Protein AF-A0A952NF66-F1 (afdb_monomer_lite)

Secondary structure (DSSP, 8-state):
-PPPPS--EEEHHHHIIIIIGGGPPPHHHHHHHHHHHHHHHTSSSPEEEEE-SSTGGGG--SPEEEE-TTS-EEEEEEE-SHHHHHHHHHHHH-S---HHHHHHHHHT--SSGGGHHHHHHHTT-S--TTTTTEEEEESS-SS-TT--GGG--HHHHHHHHHHHH-GGGEEEEE--HHHHHHHHT-HHHHHHHHHHHHHHTHHHHHHHHHHHT--GGGSPP----EEE-SS-----TT---------S-----------SS---TTS----EE--GGGEETTEEEEEEEEE-TTS-EEEEEEEEEEHHHHHHTT-EEE-SS-EEE-EEEPTTS-EEE--SSSS--EE--

Sequence (349 aa):
MKLAPTQWKGSARKLIDDILRPHFIPAANIEAWQSFLVRRLSEADPAYVVGSPTPDLRSRWGHEKIQLTRGEDAKVVFGDRADATAVTTYLLEKTSVSAENASALLLHLPHHVFDLDKFTRWAALTNNVASAGWLTAHIFTPVLAGTDWESLSRDQLRKMTIRNLHPLNLFLFPNLNKSGAVFADDPRFHALMADTYSRHYASLWGGYLELTGDSPSSLPAPDDFEIDFTASAKVPENVKIESRDLVSKIEAKEAFDLKLVTVNESQGYHSRLLDPAHVTRGYFDIKLEFKEKSGDVRTVGYYRLNLKDLYDKKFLGRDAKGLRLLIHRTDGDQFAIGPKKNGPLTPIP

Foldseek 3Di:
DAFQDLWDWDKLLCCCPVPFVVLAFPLQLLVQLVVLLVVQLPDPAHEFEFEDPDPVVVPDFDFDWAQEQVRDTHTYGYAHLQQQQLLSQLRRQDPHDDSVVSVVSVVQGHRYPVCNVVSCVVNVRPDTLVRSQKGKAFLDDLDDPPDDPNHDDSLNSQLSSLRSHRSLGITIWGNNDPLRVVLSPDLLSSLQSLVVCCVVNVVCSVVSCVSNVDDSVVGPHNDMDIDGPVPPPPPPPPPPPPPDDDWDDFDADDADDDDDDDDDPPAGFDWDADDPVQCDPQKHKDFDWDQDPVRDIDTPDIAIGRNVVCVVQVQWDQDPRHITGTWGQTPPRWIWTHDDPDDTTHTGD

Structure (mmCIF, N/CA/C/O backbone):
data_AF-A0A952NF66-F1
#
_entry.id   AF-A0A952NF66-F1
#
loop_
_atom_site.group_PDB
_atom_site.id
_atom_site.type_symbol
_atom_site.label_atom_id
_atom_site.label_alt_id
_atom_site.label_comp_id
_atom_site.label_asym_id
_atom_site.label_entity_id
_atom_site.label_seq_id
_atom_site.pdbx_PDB_ins_code
_atom_site.Cartn_x
_atom_site.Cartn_y
_atom_site.Cartn_z
_atom_site.occupancy
_atom_site.B_iso_or_equiv
_atom_site.auth_seq_id
_atom_site.auth_comp_id
_atom_site.auth_asym_id
_atom_site.auth_atom_id
_atom_site.pdbx_PDB_model_num
ATOM 1 N N . MET A 1 1 ? 15.159 -5.814 1.976 1.00 76.00 1 MET A N 1
ATOM 2 C CA . MET A 1 1 ? 14.634 -5.414 0.637 1.00 76.00 1 MET A CA 1
ATOM 3 C C . MET A 1 1 ? 15.729 -4.892 -0.311 1.00 76.00 1 MET A C 1
ATOM 5 O O . MET A 1 1 ? 16.668 -4.277 0.181 1.00 76.00 1 MET A O 1
ATOM 9 N N . LYS A 1 2 ? 15.627 -5.095 -1.642 1.00 82.25 2 LYS A N 1
ATOM 10 C CA . LYS A 1 2 ? 16.502 -4.427 -2.642 1.00 82.25 2 LYS A CA 1
ATOM 11 C C . LYS A 1 2 ? 16.029 -2.987 -2.899 1.00 82.25 2 LYS A C 1
ATOM 13 O O . LYS A 1 2 ? 14.845 -2.696 -2.742 1.00 82.25 2 LYS A O 1
ATOM 18 N N . LEU A 1 3 ? 16.946 -2.101 -3.289 1.00 80.50 3 LEU A N 1
ATOM 19 C CA . LEU A 1 3 ? 16.605 -0.728 -3.674 1.00 80.50 3 LEU A CA 1
ATOM 20 C C . LEU A 1 3 ? 15.828 -0.708 -4.993 1.00 80.50 3 LEU A C 1
ATOM 22 O O . LEU A 1 3 ? 16.135 -1.483 -5.901 1.00 80.50 3 LEU A O 1
ATOM 26 N N . ALA A 1 4 ? 14.860 0.200 -5.095 1.00 83.62 4 ALA A N 1
ATOM 27 C CA . ALA A 1 4 ? 14.174 0.477 -6.346 1.00 83.62 4 ALA A CA 1
ATOM 28 C C . ALA A 1 4 ? 15.168 0.999 -7.396 1.00 83.62 4 ALA A C 1
ATOM 30 O O . ALA A 1 4 ? 16.081 1.762 -7.054 1.00 83.62 4 ALA A O 1
ATOM 31 N N . PRO A 1 5 ? 15.004 0.627 -8.676 1.00 83.62 5 PRO A N 1
ATOM 32 C CA . PRO A 1 5 ? 15.816 1.203 -9.736 1.00 83.62 5 PRO A CA 1
ATOM 33 C C . PRO A 1 5 ? 15.567 2.709 -9.818 1.00 83.62 5 PRO A C 1
ATOM 35 O O . PRO A 1 5 ? 14.426 3.153 -9.746 1.00 83.62 5 PRO A O 1
ATOM 38 N N . THR A 1 6 ? 16.631 3.492 -10.003 1.00 78.50 6 THR A N 1
ATOM 39 C CA . THR A 1 6 ? 16.558 4.956 -10.165 1.00 78.50 6 THR A CA 1
ATOM 40 C C . THR A 1 6 ? 16.188 5.384 -11.587 1.00 78.50 6 THR A C 1
ATOM 42 O O . THR A 1 6 ? 15.881 6.550 -11.827 1.00 78.50 6 THR A O 1
ATOM 45 N N . GLN A 1 7 ? 16.240 4.447 -12.533 1.00 82.38 7 GLN A N 1
ATOM 46 C CA . GLN A 1 7 ? 15.954 4.623 -13.950 1.00 82.38 7 GLN A CA 1
ATOM 47 C C . GLN A 1 7 ? 15.420 3.307 -14.512 1.00 82.38 7 GLN A C 1
ATOM 49 O O . GLN A 1 7 ? 15.875 2.234 -14.117 1.00 82.38 7 GLN A O 1
ATOM 54 N N . TRP A 1 8 ? 14.490 3.384 -15.460 1.00 85.88 8 TRP A N 1
ATOM 55 C CA . TRP A 1 8 ? 14.038 2.215 -16.204 1.00 85.88 8 TRP A CA 1
ATOM 56 C C . TRP A 1 8 ? 13.584 2.606 -17.607 1.00 85.88 8 TRP A C 1
ATOM 58 O O . TRP A 1 8 ? 12.991 3.668 -17.799 1.00 85.88 8 TRP A O 1
ATOM 68 N N . LYS A 1 9 ? 13.885 1.740 -18.574 1.00 90.19 9 LYS A N 1
ATOM 69 C CA . LYS A 1 9 ? 13.394 1.818 -19.944 1.00 90.19 9 LYS A CA 1
ATOM 70 C C . LYS A 1 9 ? 13.138 0.411 -20.465 1.00 90.19 9 LYS A C 1
ATOM 72 O O . LYS A 1 9 ? 14.050 -0.417 -20.459 1.00 90.19 9 LYS A O 1
ATOM 77 N N . GLY A 1 10 ? 11.921 0.161 -20.916 1.00 93.44 10 GLY A N 1
ATOM 78 C CA . GLY A 1 10 ? 11.504 -1.114 -21.482 1.00 93.44 10 GLY A CA 1
ATOM 79 C C . GLY A 1 10 ? 10.038 -1.400 -21.194 1.00 93.44 10 GLY A C 1
ATOM 80 O O . GLY A 1 10 ? 9.357 -0.612 -20.530 1.00 93.44 10 GLY A O 1
ATOM 81 N N . SER A 1 11 ? 9.576 -2.562 -21.643 1.00 96.44 11 SER A N 1
ATOM 82 C CA . SER A 1 11 ? 8.173 -2.935 -21.502 1.00 96.44 11 SER A CA 1
ATOM 83 C C . SER A 1 11 ? 7.719 -3.083 -20.045 1.00 96.44 11 SER A C 1
ATOM 85 O O . SER A 1 11 ? 8.492 -3.448 -19.147 1.00 96.44 11 SER A O 1
ATOM 87 N N . ALA A 1 12 ? 6.441 -2.797 -19.810 1.00 95.44 12 ALA A N 1
ATOM 88 C CA . ALA A 1 12 ? 5.782 -2.915 -18.522 1.00 95.44 12 ALA A CA 1
ATOM 89 C C . ALA A 1 12 ? 5.839 -4.354 -17.998 1.00 95.44 12 ALA A C 1
ATOM 91 O O . ALA A 1 12 ? 6.154 -4.566 -16.827 1.00 95.44 12 ALA A O 1
ATOM 92 N N . ARG A 1 13 ? 5.628 -5.355 -18.860 1.00 96.88 13 ARG A N 1
ATOM 93 C CA . ARG A 1 13 ? 5.751 -6.770 -18.481 1.00 96.88 13 ARG A CA 1
ATOM 94 C C . ARG A 1 13 ? 7.169 -7.114 -18.034 1.00 96.88 13 ARG A C 1
ATOM 96 O O . ARG A 1 13 ? 7.334 -7.824 -17.047 1.00 96.88 13 ARG A O 1
ATOM 103 N N . LYS A 1 14 ? 8.192 -6.569 -18.695 1.00 96.94 14 LYS A N 1
ATOM 104 C CA . LYS A 1 14 ? 9.583 -6.767 -18.272 1.00 96.94 14 LYS A CA 1
ATOM 105 C C . LYS A 1 14 ? 9.870 -6.104 -16.920 1.00 96.94 14 LYS A C 1
ATOM 107 O O . LYS A 1 14 ? 10.555 -6.697 -16.093 1.00 96.94 14 LYS A O 1
ATOM 112 N N . LEU A 1 15 ? 9.310 -4.919 -16.656 1.00 95.50 15 LEU A N 1
ATOM 113 C CA . LEU A 1 15 ? 9.412 -4.271 -15.340 1.00 95.50 15 LEU A CA 1
ATOM 114 C C . LEU A 1 15 ? 8.780 -5.152 -14.255 1.00 95.50 15 LEU A C 1
ATOM 116 O O . LEU A 1 15 ? 9.380 -5.374 -13.204 1.00 95.50 15 LEU A O 1
ATOM 120 N N . ILE A 1 16 ? 7.584 -5.680 -14.515 1.00 97.12 16 ILE A N 1
ATOM 121 C CA . ILE A 1 16 ? 6.894 -6.576 -13.586 1.00 97.12 16 ILE A CA 1
ATOM 122 C C . ILE A 1 16 ? 7.748 -7.814 -13.314 1.00 97.12 16 ILE A C 1
ATOM 124 O O . ILE A 1 16 ? 7.989 -8.145 -12.156 1.00 97.12 16 ILE A O 1
ATOM 128 N N . ASP A 1 17 ? 8.233 -8.473 -14.359 1.00 96.56 17 ASP A N 1
ATOM 129 C CA . ASP A 1 17 ? 8.880 -9.777 -14.250 1.00 96.56 17 ASP A CA 1
ATOM 130 C C . ASP A 1 17 ? 10.281 -9.696 -13.634 1.00 96.56 17 ASP A C 1
ATOM 132 O O . ASP A 1 17 ? 10.606 -10.500 -12.756 1.00 96.56 17 ASP A O 1
ATOM 136 N N . ASP A 1 18 ? 11.079 -8.708 -14.040 1.00 95.19 18 ASP A N 1
ATOM 137 C CA . ASP A 1 18 ? 12.485 -8.600 -13.641 1.00 95.19 18 ASP A CA 1
ATOM 138 C C . ASP A 1 18 ? 12.665 -7.808 -12.337 1.00 95.19 18 ASP A C 1
ATOM 140 O O . ASP A 1 18 ? 13.616 -8.049 -11.588 1.00 95.19 18 ASP A O 1
ATOM 144 N N . ILE A 1 19 ? 11.773 -6.847 -12.062 1.00 94.62 19 ILE A N 1
ATOM 145 C CA . ILE A 1 19 ? 11.953 -5.865 -10.983 1.00 94.62 19 ILE A CA 1
ATOM 146 C C . ILE A 1 19 ? 10.898 -6.007 -9.888 1.00 94.62 19 ILE A C 1
ATOM 148 O O . ILE A 1 19 ? 11.267 -6.009 -8.715 1.00 94.62 19 ILE A O 1
ATOM 152 N N . LEU A 1 20 ? 9.609 -6.133 -10.223 1.00 95.69 20 LEU A N 1
ATOM 153 C CA . LEU A 1 20 ? 8.545 -6.146 -9.206 1.00 95.69 20 LEU A CA 1
ATOM 154 C C . LEU A 1 20 ? 8.309 -7.533 -8.604 1.00 95.69 20 LEU A C 1
ATOM 156 O O . LEU A 1 20 ? 8.174 -7.659 -7.389 1.00 95.69 20 LEU A O 1
ATOM 160 N N . ARG A 1 21 ? 8.295 -8.581 -9.434 1.00 96.31 21 ARG A N 1
ATOM 161 C CA . ARG A 1 21 ? 8.034 -9.970 -9.031 1.00 96.31 21 ARG A CA 1
ATOM 162 C C . ARG A 1 21 ? 8.959 -10.470 -7.914 1.00 96.31 21 ARG A C 1
ATOM 164 O O . ARG A 1 21 ? 8.460 -11.139 -7.014 1.00 96.31 21 ARG A O 1
ATOM 171 N N . PRO A 1 22 ? 10.263 -10.128 -7.871 1.00 94.69 22 PRO A N 1
ATOM 172 C CA . PRO A 1 22 ? 11.123 -10.468 -6.733 1.00 94.69 22 PRO A CA 1
ATOM 173 C C . PRO A 1 22 ? 10.679 -9.879 -5.382 1.00 94.69 22 PRO A C 1
ATOM 175 O O . PRO A 1 22 ? 11.202 -10.281 -4.343 1.00 94.69 22 PRO A O 1
ATOM 178 N N . HIS A 1 23 ? 9.760 -8.913 -5.387 1.00 94.50 23 HIS A N 1
ATOM 179 C CA . HIS A 1 23 ? 9.190 -8.266 -4.207 1.00 94.50 23 HIS A CA 1
ATOM 180 C C . HIS A 1 23 ? 7.726 -8.645 -3.965 1.00 94.50 23 HIS A C 1
ATOM 182 O O . HIS A 1 23 ? 7.035 -7.974 -3.204 1.00 94.50 23 HIS A O 1
ATOM 188 N N . PHE A 1 24 ? 7.236 -9.703 -4.607 1.00 96.62 24 PHE A N 1
ATOM 189 C CA . PHE A 1 24 ? 5.912 -10.246 -4.336 1.00 96.62 24 PHE A CA 1
ATOM 190 C C . PHE A 1 24 ? 5.866 -10.880 -2.941 1.00 96.62 24 PHE A C 1
ATOM 192 O O . PHE A 1 24 ? 6.808 -11.547 -2.507 1.00 96.62 24 PHE A O 1
ATOM 199 N N . ILE A 1 25 ? 4.772 -10.633 -2.218 1.00 96.06 25 ILE A N 1
ATOM 200 C CA . ILE A 1 25 ? 4.573 -11.150 -0.863 1.00 96.06 25 ILE A CA 1
ATOM 201 C C . ILE A 1 25 ? 4.331 -12.666 -0.944 1.00 96.06 25 ILE A C 1
ATOM 203 O O . ILE A 1 25 ? 3.509 -13.104 -1.746 1.00 96.06 25 ILE A O 1
ATOM 207 N N . PRO A 1 26 ? 4.983 -13.492 -0.105 1.00 95.44 26 PRO A N 1
ATOM 208 C CA . PRO A 1 26 ? 4.735 -14.931 -0.097 1.00 95.44 26 PRO A CA 1
ATOM 209 C C . PRO A 1 26 ? 3.248 -15.265 0.088 1.00 95.44 26 PRO A C 1
ATOM 211 O O . PRO A 1 26 ? 2.600 -14.718 0.980 1.00 95.44 26 PRO A O 1
ATOM 214 N N . ALA A 1 27 ? 2.716 -16.207 -0.700 1.00 96.12 27 ALA A N 1
ATOM 215 C CA . ALA A 1 27 ? 1.291 -16.560 -0.678 1.00 96.12 27 ALA A CA 1
ATOM 216 C C . ALA A 1 27 ? 0.778 -16.938 0.727 1.00 96.12 27 ALA A C 1
ATOM 218 O O . ALA A 1 27 ? -0.309 -16.520 1.110 1.00 96.12 27 ALA A O 1
ATOM 219 N N . ALA A 1 28 ? 1.592 -17.631 1.532 1.00 95.31 28 ALA A N 1
ATOM 220 C CA . ALA A 1 28 ? 1.253 -17.971 2.917 1.00 95.31 28 ALA A CA 1
ATOM 221 C C . ALA A 1 28 ? 1.039 -16.730 3.809 1.00 95.31 28 ALA A C 1
ATOM 223 O O . ALA A 1 28 ? 0.141 -16.713 4.649 1.00 95.31 28 ALA A O 1
ATOM 224 N N . ASN A 1 29 ? 1.823 -15.663 3.605 1.00 95.81 29 ASN A N 1
ATOM 225 C CA . ASN A 1 29 ? 1.643 -14.402 4.330 1.00 95.81 29 ASN A CA 1
ATOM 226 C C . ASN A 1 29 ? 0.366 -13.681 3.873 1.00 95.81 29 ASN A C 1
ATOM 228 O O . ASN A 1 29 ? -0.319 -13.081 4.700 1.00 95.81 29 ASN A O 1
ATOM 232 N N . ILE A 1 30 ? 0.031 -13.758 2.579 1.00 96.94 30 ILE A N 1
ATOM 233 C CA . ILE A 1 30 ? -1.220 -13.206 2.038 1.00 96.94 30 ILE A CA 1
ATOM 234 C C . ILE A 1 30 ? -2.423 -13.931 2.640 1.00 96.94 30 ILE A C 1
ATOM 236 O O . ILE A 1 30 ? -3.333 -13.279 3.139 1.00 96.94 30 ILE A O 1
ATOM 240 N N . GLU A 1 31 ? -2.416 -15.262 2.640 1.00 96.38 31 GLU A N 1
ATOM 241 C CA . GLU A 1 31 ? -3.507 -16.084 3.170 1.00 96.38 31 GLU A CA 1
ATOM 242 C C . GLU A 1 31 ? -3.729 -15.857 4.673 1.00 96.38 31 GLU A C 1
ATOM 244 O O . GLU A 1 31 ? -4.865 -15.662 5.121 1.00 96.38 31 GLU A O 1
ATOM 249 N N . ALA A 1 32 ? -2.643 -15.809 5.452 1.00 95.56 32 ALA A N 1
ATOM 250 C CA . ALA A 1 32 ? -2.704 -15.515 6.880 1.00 95.56 32 ALA A CA 1
ATOM 251 C C . ALA A 1 32 ? -3.271 -14.109 7.146 1.00 95.56 32 ALA A C 1
ATOM 253 O O . ALA A 1 32 ? -4.145 -13.942 8.001 1.00 95.56 32 ALA A O 1
ATOM 254 N N . TRP A 1 33 ? -2.824 -13.105 6.383 1.00 96.19 33 TRP A N 1
ATOM 255 C CA . TRP A 1 33 ? -3.329 -11.738 6.494 1.00 96.19 33 TRP A CA 1
ATOM 256 C C . TRP A 1 33 ? -4.799 -11.624 6.081 1.00 96.19 33 TRP A C 1
ATOM 258 O O . TRP A 1 33 ? -5.581 -11.001 6.796 1.00 96.19 33 TRP A O 1
ATOM 268 N N . GLN A 1 34 ? -5.197 -12.264 4.977 1.00 96.38 34 GLN A N 1
ATOM 269 C CA . GLN A 1 34 ? -6.582 -12.312 4.503 1.00 96.38 34 GLN A CA 1
ATOM 270 C C . GLN A 1 34 ? -7.502 -12.901 5.573 1.00 96.38 34 GLN A C 1
ATOM 272 O O . GLN A 1 34 ? -8.510 -12.291 5.929 1.00 96.38 34 GLN A O 1
ATOM 277 N N . SER A 1 35 ? -7.133 -14.057 6.129 1.00 95.56 35 SER A N 1
ATOM 278 C CA . SER A 1 35 ? -7.910 -14.746 7.166 1.00 95.56 35 SER A CA 1
ATOM 279 C C . SER A 1 35 ? -8.096 -13.871 8.406 1.00 95.56 35 SER A C 1
ATOM 281 O O . SER A 1 35 ? -9.199 -13.759 8.948 1.00 95.56 35 SER A O 1
ATOM 283 N N . PHE A 1 36 ? -7.025 -13.202 8.832 1.00 95.69 36 PHE A N 1
ATOM 284 C CA . PHE A 1 36 ? -7.071 -12.265 9.944 1.00 95.69 36 PHE A CA 1
ATOM 285 C C . PHE A 1 36 ? -7.954 -11.044 9.640 1.00 95.69 36 PHE A C 1
ATOM 287 O O . PHE A 1 36 ? -8.800 -10.694 10.464 1.00 95.69 36 PHE A O 1
ATOM 294 N N . LEU A 1 37 ? -7.814 -10.427 8.463 1.00 95.25 37 LEU A N 1
ATOM 295 C CA . LEU A 1 37 ? -8.571 -9.233 8.087 1.00 95.25 37 LEU A CA 1
ATOM 296 C C . LEU A 1 37 ? -10.075 -9.527 7.991 1.00 95.25 37 LEU A C 1
ATOM 298 O O . LEU A 1 37 ? -10.887 -8.776 8.530 1.00 95.25 37 LEU A O 1
ATOM 302 N N . VAL A 1 38 ? -10.450 -10.656 7.380 1.00 95.38 38 VAL A N 1
ATOM 303 C CA . VAL A 1 38 ? -11.847 -11.111 7.290 1.00 95.38 38 VAL A CA 1
ATOM 304 C C . VAL A 1 38 ? -12.438 -11.348 8.677 1.00 95.38 38 VAL A C 1
ATOM 306 O O . VAL A 1 38 ? -13.541 -10.876 8.966 1.00 95.38 38 VAL A O 1
ATOM 309 N N . ARG A 1 39 ? -11.699 -12.026 9.566 1.00 95.12 39 ARG A N 1
ATOM 310 C CA . ARG A 1 39 ? -12.128 -12.241 10.953 1.00 95.12 39 ARG A CA 1
ATOM 311 C C . ARG A 1 39 ? -12.327 -10.913 11.681 1.00 95.12 39 ARG A C 1
ATOM 313 O O . ARG A 1 39 ? -13.381 -10.712 12.277 1.00 95.12 39 ARG A O 1
ATOM 320 N N . ARG A 1 40 ? -11.354 -10.001 11.595 1.00 93.38 40 ARG A N 1
ATOM 321 C CA . ARG A 1 40 ? -11.378 -8.700 12.280 1.00 93.38 40 ARG A CA 1
ATOM 322 C C . ARG A 1 40 ? -12.563 -7.836 11.854 1.00 93.38 40 ARG A C 1
ATOM 324 O O . ARG A 1 40 ? -13.151 -7.165 12.699 1.00 93.38 40 ARG A O 1
ATOM 331 N N . LEU A 1 41 ? -12.901 -7.856 10.564 1.00 93.88 41 LEU A N 1
ATOM 332 C CA . LEU A 1 41 ? -14.024 -7.108 9.986 1.00 93.88 41 LEU A CA 1
ATOM 333 C C . LEU A 1 41 ? -15.392 -7.756 10.254 1.00 93.88 41 LEU A C 1
ATOM 335 O O . LEU A 1 41 ? -16.415 -7.124 10.004 1.00 93.88 41 LEU A O 1
ATOM 339 N N . SER A 1 42 ? -15.417 -8.990 10.764 1.00 92.31 42 SER A N 1
ATOM 340 C CA . SER A 1 42 ? -16.643 -9.710 11.141 1.00 92.31 42 SER A CA 1
ATOM 341 C C . SER A 1 42 ? -16.988 -9.578 12.632 1.00 92.31 42 SER A C 1
ATOM 343 O O . SER A 1 42 ? -17.975 -10.148 13.090 1.00 92.31 42 SER A O 1
ATOM 345 N N . GLU A 1 43 ? -16.174 -8.859 13.409 1.00 91.25 43 GLU A N 1
ATOM 346 C CA . GLU A 1 43 ? -16.445 -8.579 14.822 1.00 91.25 43 GLU A CA 1
ATOM 347 C C . GLU A 1 43 ? -17.647 -7.632 14.999 1.00 91.25 43 GLU A C 1
ATOM 349 O O . GLU A 1 43 ? -18.090 -6.981 14.057 1.00 91.25 43 GLU A O 1
ATOM 354 N N . ALA A 1 44 ? -18.182 -7.537 16.222 1.00 87.81 44 ALA A N 1
ATOM 355 C CA . ALA A 1 44 ? -19.372 -6.728 16.508 1.00 87.81 44 ALA A CA 1
ATOM 356 C C . ALA A 1 44 ? -19.167 -5.217 16.252 1.00 87.81 44 ALA A C 1
ATOM 358 O O . ALA A 1 44 ? -20.086 -4.536 15.788 1.00 87.81 44 ALA A O 1
ATOM 359 N N . ASP A 1 45 ? -17.960 -4.713 16.532 1.00 86.06 45 ASP A N 1
ATOM 360 C CA . ASP A 1 45 ? -17.569 -3.301 16.401 1.00 86.06 45 ASP A CA 1
ATOM 361 C C . ASP A 1 45 ? -16.184 -3.176 15.728 1.00 86.06 45 ASP A C 1
ATOM 363 O O . ASP A 1 45 ? -15.169 -2.935 16.397 1.00 86.06 45 ASP A O 1
ATOM 367 N N . PRO A 1 46 ? -16.095 -3.426 14.408 1.00 90.25 46 PRO A N 1
ATOM 368 C CA . PRO A 1 46 ? -14.835 -3.369 13.688 1.00 90.25 46 PRO A CA 1
ATOM 369 C C . PRO A 1 46 ? -14.408 -1.918 13.442 1.00 90.25 46 PRO A C 1
ATOM 371 O O . PRO A 1 46 ? -15.231 -1.036 13.197 1.00 90.25 46 PRO A O 1
ATOM 374 N N . ALA A 1 47 ? -13.096 -1.681 13.464 1.00 88.00 47 ALA A N 1
ATOM 375 C CA . ALA A 1 47 ? -12.521 -0.437 12.964 1.00 88.00 47 ALA A CA 1
ATOM 376 C C . ALA A 1 47 ? -12.209 -0.589 11.469 1.00 88.00 47 ALA A C 1
ATOM 378 O O . ALA A 1 47 ? -11.468 -1.494 11.081 1.00 88.00 47 ALA A O 1
ATOM 379 N N . TYR A 1 48 ? -12.759 0.298 10.645 1.00 90.19 48 TYR A N 1
ATOM 380 C CA . TYR A 1 48 ? -12.530 0.315 9.203 1.00 90.19 48 TYR A CA 1
ATOM 381 C C . TYR A 1 48 ? -11.398 1.281 8.870 1.00 90.19 48 TYR A C 1
ATOM 383 O O . TYR A 1 48 ? -11.481 2.460 9.193 1.00 90.19 48 TYR A O 1
ATOM 391 N N . VAL A 1 49 ? -10.346 0.796 8.214 1.00 89.00 49 VAL A N 1
ATOM 392 C CA . VAL A 1 49 ? -9.233 1.631 7.741 1.00 89.00 49 VAL A CA 1
ATOM 393 C C . VAL A 1 49 ? -9.446 1.907 6.261 1.00 89.00 49 VAL A C 1
ATOM 395 O O . VAL A 1 49 ? -9.425 0.975 5.461 1.00 89.00 49 VAL A O 1
ATOM 398 N N . VAL A 1 50 ? -9.697 3.153 5.884 1.00 85.94 50 VAL A N 1
ATOM 399 C CA . VAL A 1 50 ? -10.062 3.529 4.512 1.00 85.94 50 VAL A CA 1
ATOM 400 C C . VAL A 1 50 ? -9.118 4.599 3.974 1.00 85.94 50 VAL A C 1
ATOM 402 O O . VAL A 1 50 ? -8.660 5.469 4.714 1.00 85.94 50 VAL A O 1
ATOM 405 N N . GLY A 1 51 ? -8.840 4.550 2.670 1.00 78.06 51 GLY A N 1
ATOM 406 C CA . GLY A 1 51 ? -8.061 5.592 2.008 1.00 78.06 51 GLY A CA 1
ATOM 407 C C . GLY A 1 51 ? -8.826 6.919 1.997 1.00 78.06 51 GLY A C 1
ATOM 408 O O . GLY A 1 51 ? -10.028 6.947 1.725 1.00 78.06 51 GLY A O 1
ATOM 409 N N . SER A 1 52 ? -8.141 8.021 2.292 1.00 69.75 52 SER A N 1
ATOM 410 C CA . SER A 1 52 ? -8.751 9.350 2.345 1.00 69.75 52 SER A CA 1
ATOM 411 C C . SER A 1 52 ? -9.034 9.912 0.938 1.00 69.75 52 SER A C 1
ATOM 413 O O . SER A 1 52 ? -8.116 9.971 0.111 1.00 69.75 52 SER A O 1
ATOM 415 N N . PRO A 1 53 ? -10.272 10.368 0.651 1.00 53.84 53 PRO A N 1
ATOM 416 C CA . PRO A 1 53 ? -10.643 10.933 -0.647 1.00 53.84 53 PRO A CA 1
ATOM 417 C C . PRO A 1 53 ? -10.130 12.360 -0.889 1.00 53.84 53 PRO A C 1
ATOM 419 O O . PRO A 1 53 ? -10.034 12.768 -2.047 1.00 53.84 53 PRO A O 1
ATOM 422 N N . THR A 1 54 ? -9.793 13.136 0.151 1.00 50.62 54 THR A N 1
ATOM 423 C CA . THR A 1 54 ? -9.473 14.571 0.009 1.00 50.62 54 THR A CA 1
ATOM 424 C C . THR A 1 54 ? -8.260 15.029 0.830 1.00 50.62 54 THR A C 1
ATOM 426 O O . THR A 1 54 ? -7.992 14.502 1.911 1.00 50.62 54 THR A O 1
ATOM 429 N N . PRO A 1 55 ? -7.504 16.041 0.345 1.00 47.09 55 PRO A N 1
ATOM 430 C CA . PRO A 1 55 ? -6.388 16.643 1.076 1.00 47.09 55 PRO A CA 1
ATOM 431 C C . PRO A 1 55 ? -6.744 17.212 2.453 1.00 47.09 55 PRO A C 1
ATOM 433 O O . PRO A 1 55 ? -5.914 17.146 3.354 1.00 47.09 55 PRO A O 1
ATOM 436 N N . ASP A 1 56 ? -7.963 17.719 2.636 1.00 46.28 56 ASP A N 1
ATOM 437 C CA . ASP A 1 56 ? -8.342 18.451 3.852 1.00 46.28 56 ASP A CA 1
ATOM 438 C C . ASP A 1 56 ? -8.575 17.533 5.062 1.00 46.28 56 ASP A C 1
ATOM 440 O O . ASP A 1 56 ? -8.255 17.902 6.195 1.00 46.28 56 ASP A O 1
ATOM 444 N N . LEU A 1 57 ? -9.010 16.290 4.825 1.00 47.97 57 LEU A N 1
ATOM 445 C CA . LEU A 1 57 ? -9.099 15.251 5.858 1.00 47.97 57 LEU A CA 1
ATOM 446 C C . LEU A 1 57 ? -7.718 14.709 6.270 1.00 47.97 57 LEU A C 1
ATOM 448 O O . LEU A 1 57 ? -7.597 14.108 7.331 1.00 47.97 57 LEU A O 1
ATOM 452 N N . ARG A 1 58 ? -6.643 14.981 5.505 1.00 51.88 58 ARG A N 1
ATOM 453 C CA . ARG A 1 58 ? -5.262 14.591 5.879 1.00 51.88 58 ARG A CA 1
ATOM 454 C C . ARG A 1 58 ? -4.761 15.315 7.136 1.00 51.88 58 ARG A C 1
ATOM 456 O O . ARG A 1 58 ? -3.764 14.902 7.723 1.00 51.88 58 ARG A O 1
ATOM 463 N N . SER A 1 59 ? -5.425 16.406 7.528 1.00 41.06 59 SER A N 1
ATOM 464 C CA . SER A 1 59 ? -5.039 17.262 8.658 1.00 41.06 59 SER A CA 1
ATOM 465 C C . SER A 1 59 ? -5.654 16.856 10.003 1.00 41.06 59 SER A C 1
ATOM 467 O O . SER A 1 59 ? -5.188 17.322 11.042 1.00 41.06 59 SER A O 1
ATOM 469 N N . ARG A 1 60 ? -6.662 15.972 10.015 1.00 48.44 60 ARG A N 1
ATOM 470 C CA . ARG A 1 60 ? -7.383 15.558 11.228 1.00 48.44 60 ARG A CA 1
ATOM 471 C C . ARG A 1 60 ? -7.129 14.080 11.491 1.00 48.44 60 ARG A C 1
ATOM 473 O O . ARG A 1 60 ? -7.651 13.221 10.797 1.00 48.44 60 ARG A O 1
ATOM 480 N N . TRP A 1 61 ? -6.263 13.779 12.450 1.00 45.62 61 TRP A N 1
ATOM 481 C CA . TRP A 1 61 ? -5.872 12.403 12.739 1.00 45.62 61 TRP A CA 1
ATOM 482 C C . TRP A 1 61 ? -6.577 11.876 13.985 1.00 45.62 61 TRP A C 1
ATOM 484 O O . TRP A 1 61 ? -6.468 12.466 15.060 1.00 45.62 61 TRP A O 1
ATOM 494 N N . GLY A 1 62 ? -7.247 10.733 13.835 1.00 53.47 62 GLY A N 1
ATOM 495 C CA . GLY A 1 62 ? -7.894 9.968 14.899 1.00 53.47 62 GLY A CA 1
ATOM 496 C C . GLY A 1 62 ? -8.949 9.007 14.344 1.00 53.47 62 GLY A C 1
ATOM 497 O O . GLY A 1 62 ? -9.350 9.120 13.189 1.00 53.47 62 GLY A O 1
ATOM 498 N N . HIS A 1 63 ? -9.396 8.052 15.165 1.00 58.94 63 HIS A N 1
ATOM 499 C CA . HIS A 1 63 ? -10.631 7.317 14.886 1.00 58.94 63 HIS A CA 1
ATOM 500 C C . HIS A 1 63 ? -11.801 8.306 14.886 1.00 58.94 63 HIS A C 1
ATOM 502 O O . HIS A 1 63 ? -12.066 8.929 15.915 1.00 58.94 63 HIS A O 1
ATOM 508 N N . GLU A 1 64 ? -12.527 8.407 13.778 1.00 68.19 64 GLU A N 1
ATOM 509 C CA . GLU A 1 64 ? -13.787 9.141 13.724 1.00 68.19 64 GLU A CA 1
ATOM 510 C C . GLU A 1 64 ? -14.949 8.148 13.814 1.00 68.19 64 GLU A C 1
ATOM 512 O O . GLU A 1 64 ? -14.926 7.065 13.221 1.00 68.19 64 GLU A O 1
ATOM 517 N N . LYS A 1 65 ? -15.962 8.494 14.612 1.00 63.62 65 LYS A N 1
ATOM 518 C CA . LYS A 1 65 ? -17.248 7.805 14.556 1.00 63.62 65 LYS A CA 1
ATOM 519 C C . LYS A 1 65 ? -18.083 8.480 13.488 1.00 63.62 65 LYS A C 1
ATOM 521 O O . LYS A 1 65 ? -18.338 9.676 13.598 1.00 63.62 65 LYS A O 1
ATOM 526 N N . ILE A 1 66 ? -18.510 7.710 12.500 1.00 68.81 66 ILE A N 1
ATOM 527 C CA . ILE A 1 66 ? -19.409 8.193 11.456 1.00 68.81 66 ILE A CA 1
ATOM 528 C C . ILE A 1 66 ? -20.757 7.496 11.602 1.00 68.81 66 ILE A C 1
ATOM 530 O O . ILE A 1 66 ? -20.813 6.303 11.921 1.00 68.81 66 ILE A O 1
ATOM 534 N N . GLN A 1 67 ? -21.834 8.242 11.377 1.00 67.81 67 GLN A N 1
ATOM 535 C CA . GLN A 1 67 ? -23.172 7.676 11.284 1.00 67.81 67 GLN A CA 1
ATOM 536 C C . GLN A 1 67 ? -23.311 6.994 9.920 1.00 67.81 67 GLN A C 1
ATOM 538 O O . GLN A 1 67 ? -22.860 7.537 8.922 1.00 67.81 67 GLN A O 1
ATOM 543 N N . LEU A 1 68 ? -23.896 5.799 9.872 1.00 73.62 68 LEU A N 1
ATOM 544 C CA . LEU A 1 68 ? -24.141 5.058 8.630 1.00 73.62 68 LEU A CA 1
ATOM 545 C C . LEU A 1 68 ? -25.564 5.294 8.104 1.00 73.62 68 LEU A C 1
ATOM 547 O O . LEU A 1 68 ? -26.457 5.696 8.855 1.00 73.62 68 LEU A O 1
ATOM 551 N N . THR A 1 69 ? -25.840 4.864 6.862 1.00 62.94 69 THR A N 1
ATOM 552 C CA . THR A 1 69 ? -27.162 4.924 6.182 1.00 62.94 69 THR A CA 1
ATOM 553 C C . THR A 1 69 ? -28.315 4.206 6.912 1.00 62.94 69 THR A C 1
ATOM 555 O O . THR A 1 69 ? -29.438 4.164 6.415 1.00 62.94 69 THR A O 1
ATOM 558 N N . ARG A 1 70 ? -28.061 3.598 8.076 1.00 63.81 70 ARG A N 1
ATOM 559 C CA . ARG A 1 70 ? -29.043 2.882 8.907 1.00 63.81 70 ARG A CA 1
ATOM 560 C C . ARG A 1 70 ? -29.069 3.340 10.370 1.00 63.81 70 ARG A C 1
ATOM 562 O O . ARG A 1 70 ? -29.647 2.651 11.200 1.00 63.81 70 ARG A O 1
ATOM 569 N N . GLY A 1 71 ? -28.457 4.483 10.690 1.00 65.56 71 GLY A N 1
ATOM 570 C CA . GLY A 1 71 ? -28.471 5.042 12.048 1.00 65.56 71 GLY A CA 1
ATOM 571 C C . GLY A 1 71 ? -27.601 4.290 13.060 1.00 65.56 71 GLY A C 1
ATOM 572 O O . GLY A 1 71 ? -27.793 4.447 14.260 1.00 65.56 71 GLY A O 1
ATOM 573 N N . GLU A 1 72 ? -26.658 3.477 12.585 1.00 76.38 72 GLU A N 1
ATOM 574 C CA . GLU A 1 72 ? -25.616 2.861 13.409 1.00 76.38 72 GLU A CA 1
ATOM 575 C C . GLU A 1 72 ? -24.317 3.662 13.298 1.00 76.38 72 GLU A C 1
ATOM 577 O O . GLU A 1 72 ? -24.008 4.170 12.220 1.00 76.38 72 GLU A O 1
ATOM 582 N N . ASP A 1 73 ? -23.534 3.711 14.376 1.00 80.50 73 ASP A N 1
ATOM 583 C CA . ASP A 1 73 ? -22.183 4.274 14.353 1.00 80.50 73 ASP A CA 1
ATOM 584 C C . ASP A 1 73 ? -21.167 3.230 13.867 1.00 80.50 73 ASP A C 1
ATOM 586 O O . ASP A 1 73 ? -21.210 2.067 14.279 1.00 80.50 73 ASP A O 1
ATOM 590 N N . ALA A 1 74 ? -20.191 3.660 13.066 1.00 83.31 74 ALA A N 1
ATOM 591 C CA . ALA A 1 74 ? -18.987 2.888 12.764 1.00 83.31 74 ALA A CA 1
ATOM 592 C C . ALA A 1 74 ? -17.722 3.657 13.134 1.00 83.31 74 ALA A C 1
ATOM 594 O O . ALA A 1 74 ? -17.643 4.873 12.960 1.00 83.31 74 ALA A O 1
ATOM 595 N N . LYS A 1 75 ? -16.701 2.929 13.592 1.00 86.75 75 LYS A N 1
ATOM 596 C CA . LYS A 1 75 ? -15.352 3.470 13.778 1.00 86.75 75 LYS A CA 1
ATOM 597 C C . LYS A 1 75 ? -14.608 3.426 12.452 1.00 86.75 75 LYS A C 1
ATOM 599 O O . LYS A 1 75 ? -14.320 2.341 11.946 1.00 86.75 75 LYS A O 1
ATOM 604 N N . VAL A 1 76 ? -14.259 4.589 11.922 1.00 84.56 76 VAL A N 1
ATOM 605 C CA . VAL A 1 76 ? -13.515 4.718 10.669 1.00 84.56 76 VAL A CA 1
ATOM 606 C C . VAL A 1 76 ? -12.207 5.448 10.925 1.00 84.56 76 VAL A C 1
ATOM 608 O O . VAL A 1 76 ? -12.131 6.383 11.721 1.00 84.56 76 VAL A O 1
ATOM 611 N N . VAL A 1 77 ? -11.151 4.974 10.278 1.00 83.00 77 VAL A N 1
ATOM 612 C CA . VAL A 1 77 ? -9.833 5.589 10.288 1.00 83.00 77 VAL A CA 1
ATOM 613 C C . VAL A 1 77 ? -9.456 5.927 8.864 1.00 83.00 77 VAL A C 1
ATOM 615 O O . VAL A 1 77 ? -9.341 5.038 8.019 1.00 83.00 77 VAL A O 1
ATOM 618 N N . PHE A 1 78 ? -9.262 7.214 8.610 1.00 80.44 78 PHE A N 1
ATOM 619 C CA . PHE A 1 78 ? -8.843 7.708 7.310 1.00 80.44 78 PHE A CA 1
ATOM 620 C C . PHE A 1 78 ? -7.318 7.743 7.242 1.00 80.44 78 PHE A C 1
ATOM 622 O O . PHE A 1 78 ? -6.669 8.400 8.055 1.00 80.44 78 PHE A O 1
ATOM 629 N N . GLY A 1 79 ? -6.759 7.015 6.279 1.00 75.31 79 GLY A N 1
ATOM 630 C CA . GLY A 1 79 ? -5.325 6.961 6.011 1.00 75.31 79 GLY A CA 1
ATOM 631 C C . GLY A 1 79 ? -4.948 7.572 4.663 1.00 75.31 79 GLY A C 1
ATOM 632 O O . GLY A 1 79 ? -5.786 7.709 3.770 1.00 75.31 79 GLY A O 1
ATOM 633 N N . ASP A 1 80 ? -3.678 7.942 4.492 1.00 76.50 80 ASP A N 1
ATOM 634 C CA . ASP A 1 80 ? -3.084 8.084 3.156 1.00 76.50 80 ASP A CA 1
ATOM 635 C C . ASP A 1 80 ? -2.585 6.716 2.639 1.00 76.50 80 ASP A C 1
ATOM 637 O O . ASP A 1 80 ? -3.213 5.705 2.909 1.00 76.50 80 ASP A O 1
ATOM 641 N N . ARG A 1 81 ? -1.495 6.645 1.860 1.00 81.75 81 ARG A N 1
ATOM 642 C CA . ARG A 1 81 ? -0.916 5.360 1.412 1.00 81.75 81 ARG A CA 1
ATOM 643 C C . ARG A 1 81 ? -0.004 4.701 2.467 1.00 81.75 81 ARG A C 1
ATOM 645 O O . ARG A 1 81 ? 0.636 3.686 2.173 1.00 81.75 81 ARG A O 1
ATOM 652 N N . ALA A 1 82 ? 0.162 5.293 3.648 1.00 82.56 82 ALA A N 1
ATOM 653 C CA . ALA A 1 82 ? 1.112 4.846 4.663 1.00 82.56 82 ALA A CA 1
ATOM 654 C C . ALA A 1 82 ? 0.721 3.531 5.328 1.00 82.56 82 ALA A C 1
ATOM 656 O O . ALA A 1 82 ? 1.592 2.716 5.610 1.00 82.56 82 ALA A O 1
ATOM 657 N N . ASP A 1 83 ? -0.562 3.282 5.514 1.00 89.38 83 ASP A N 1
ATOM 658 C CA . ASP A 1 83 ? -1.085 2.029 6.038 1.00 89.38 83 ASP A CA 1
ATOM 659 C C . ASP A 1 83 ? -0.825 0.868 5.067 1.00 89.38 83 ASP A C 1
ATOM 661 O O . ASP A 1 83 ? -0.226 -0.135 5.456 1.00 89.38 83 ASP A O 1
ATOM 665 N N . ALA A 1 84 ? -1.133 1.039 3.779 1.00 92.00 84 ALA A N 1
ATOM 666 C CA . ALA A 1 84 ? -0.797 0.092 2.719 1.00 92.00 84 ALA A CA 1
ATOM 667 C C . ALA A 1 84 ? 0.721 -0.157 2.645 1.00 92.00 84 ALA A C 1
ATOM 669 O O . ALA A 1 84 ? 1.188 -1.290 2.496 1.00 92.00 84 ALA A O 1
ATOM 670 N N . THR A 1 85 ? 1.512 0.904 2.812 1.00 90.44 85 THR A N 1
ATOM 671 C CA . THR A 1 85 ? 2.981 0.859 2.843 1.00 90.44 85 THR A CA 1
ATOM 672 C C . THR A 1 85 ? 3.506 0.107 4.068 1.00 90.44 85 THR A C 1
ATOM 674 O O . THR A 1 85 ? 4.448 -0.680 3.951 1.00 90.44 85 THR A O 1
ATOM 677 N N . ALA A 1 86 ? 2.891 0.295 5.234 1.00 90.44 86 ALA A N 1
ATOM 678 C CA . ALA A 1 86 ? 3.235 -0.393 6.470 1.00 90.44 86 ALA A CA 1
ATOM 679 C C . ALA A 1 86 ? 2.896 -1.883 6.405 1.00 90.44 86 ALA A C 1
ATOM 681 O O . ALA A 1 86 ? 3.758 -2.706 6.715 1.00 90.44 86 ALA A O 1
ATOM 682 N N . VAL A 1 87 ? 1.695 -2.234 5.928 1.00 93.31 87 VAL A N 1
ATOM 683 C CA . VAL A 1 87 ? 1.289 -3.629 5.697 1.00 93.31 87 VAL A CA 1
ATOM 684 C C . VAL A 1 87 ? 2.251 -4.304 4.725 1.00 93.31 87 VAL A C 1
ATOM 686 O O . VAL A 1 87 ? 2.798 -5.360 5.036 1.00 93.31 87 VAL A O 1
ATOM 689 N N . THR A 1 88 ? 2.537 -3.669 3.587 1.00 94.06 88 THR A N 1
ATOM 690 C CA . THR A 1 88 ? 3.461 -4.223 2.586 1.00 94.06 88 THR A CA 1
ATOM 691 C C . THR A 1 88 ? 4.863 -4.415 3.161 1.00 94.06 88 THR A C 1
ATOM 693 O O . THR A 1 88 ? 5.457 -5.479 2.996 1.00 94.06 88 THR A O 1
ATOM 696 N N . THR A 1 89 ? 5.384 -3.427 3.898 1.00 91.00 89 THR A N 1
ATOM 697 C CA . THR A 1 89 ? 6.696 -3.539 4.558 1.00 91.00 89 THR A CA 1
ATOM 698 C C . THR A 1 89 ? 6.716 -4.705 5.544 1.00 91.00 89 THR A C 1
ATOM 700 O O . THR A 1 89 ? 7.633 -5.524 5.518 1.00 91.00 89 THR A O 1
ATOM 703 N N . TYR A 1 90 ? 5.699 -4.802 6.401 1.00 91.44 90 TYR A N 1
ATOM 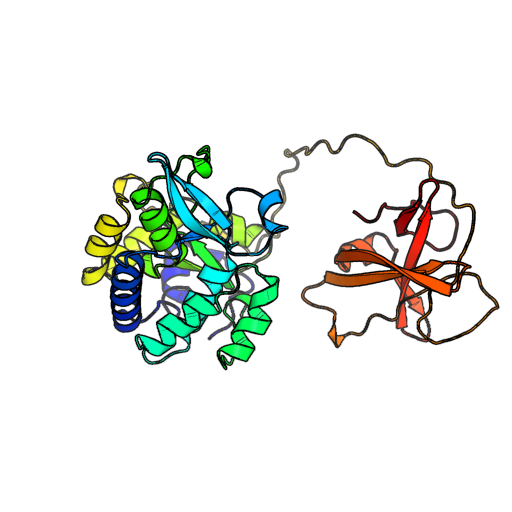704 C CA . TYR A 1 90 ? 5.607 -5.844 7.414 1.00 91.44 90 TYR A CA 1
ATOM 705 C C . TYR A 1 90 ? 5.566 -7.244 6.786 1.00 91.44 90 TYR A C 1
ATOM 707 O O . TYR A 1 90 ? 6.329 -8.121 7.188 1.00 91.44 90 TYR A O 1
ATOM 715 N N . LEU A 1 91 ? 4.724 -7.450 5.770 1.00 93.12 91 LEU A N 1
ATOM 716 C CA . LEU A 1 91 ? 4.534 -8.759 5.139 1.00 93.12 91 LEU A CA 1
ATOM 717 C C . LEU A 1 91 ? 5.726 -9.217 4.288 1.00 93.12 91 LEU A C 1
ATOM 719 O O . LEU A 1 91 ? 5.872 -10.420 4.067 1.00 93.12 91 LEU A O 1
ATOM 723 N N . LEU A 1 92 ? 6.566 -8.287 3.823 1.00 90.50 92 LEU A N 1
ATOM 724 C CA . LEU A 1 92 ? 7.798 -8.598 3.091 1.00 90.50 92 LEU A CA 1
ATOM 725 C C . LEU A 1 92 ? 8.983 -8.916 4.008 1.00 90.50 92 LEU A C 1
ATOM 727 O O . LEU A 1 92 ? 9.850 -9.697 3.629 1.00 90.50 92 LEU A O 1
ATOM 731 N N . GLU A 1 93 ? 9.041 -8.314 5.195 1.00 85.12 93 GLU A N 1
ATOM 732 C CA . GLU A 1 93 ? 10.160 -8.490 6.131 1.00 85.12 93 GLU A CA 1
ATOM 733 C C . GLU A 1 93 ? 9.915 -9.622 7.149 1.00 85.12 93 GLU A C 1
ATOM 735 O O . GLU A 1 93 ? 10.858 -10.111 7.773 1.00 85.12 93 GLU A O 1
ATOM 740 N N . LYS A 1 94 ? 8.665 -10.065 7.341 1.00 79.31 94 LYS A N 1
ATOM 741 C CA . LYS A 1 94 ? 8.328 -11.151 8.274 1.00 79.31 94 LYS A CA 1
ATOM 742 C C . LYS A 1 94 ? 8.253 -12.509 7.581 1.00 79.31 94 LYS A C 1
ATOM 744 O O . LYS A 1 94 ? 7.649 -12.673 6.526 1.00 79.31 94 LYS A O 1
ATOM 749 N N . THR A 1 95 ? 8.808 -13.515 8.251 1.00 77.69 95 THR A N 1
ATOM 750 C CA . THR A 1 95 ? 8.770 -14.920 7.818 1.00 77.69 95 THR A CA 1
ATOM 751 C C . THR A 1 95 ? 7.406 -15.578 8.022 1.00 77.69 95 THR A C 1
ATOM 753 O O . THR A 1 95 ? 7.106 -16.558 7.351 1.00 77.69 95 THR A O 1
ATOM 756 N N . SER A 1 96 ? 6.591 -15.065 8.947 1.00 82.25 96 SER A N 1
ATOM 757 C CA . SER A 1 96 ? 5.223 -15.528 9.190 1.00 82.25 96 SER A CA 1
ATOM 758 C C . SER A 1 96 ? 4.375 -14.432 9.837 1.00 82.25 96 SER A C 1
ATOM 760 O O . SER A 1 96 ? 4.895 -13.538 10.512 1.00 82.25 96 SER A O 1
ATOM 762 N N . VAL A 1 97 ? 3.061 -14.520 9.635 1.00 86.94 97 VAL A N 1
ATOM 763 C CA . VAL A 1 97 ? 2.062 -13.601 10.188 1.00 86.94 97 VAL A CA 1
ATOM 764 C C . VAL A 1 97 ? 1.228 -14.361 11.216 1.00 86.94 97 VAL A C 1
ATOM 766 O O . VAL A 1 97 ? 0.500 -15.282 10.855 1.00 86.94 97 VAL A O 1
ATOM 769 N N . SER A 1 98 ? 1.327 -13.990 12.495 1.00 85.81 98 SER A N 1
ATOM 770 C CA . SER A 1 98 ? 0.436 -14.506 13.545 1.00 85.81 98 SER A CA 1
ATOM 771 C C . SER A 1 98 ? -0.724 -13.540 13.784 1.00 85.81 98 SER A C 1
ATOM 773 O O . SER A 1 98 ? -0.624 -12.352 13.462 1.00 85.81 98 SER A O 1
ATOM 775 N N . ALA A 1 99 ? -1.815 -14.023 14.379 1.00 84.44 99 ALA A N 1
ATOM 776 C CA . ALA A 1 99 ? -2.962 -13.178 14.707 1.00 84.44 99 ALA A CA 1
ATOM 777 C C . ALA A 1 99 ? -2.591 -12.062 15.699 1.00 84.44 99 ALA A C 1
ATOM 779 O O . ALA A 1 99 ? -3.071 -10.936 15.564 1.00 84.44 99 ALA A O 1
ATOM 780 N N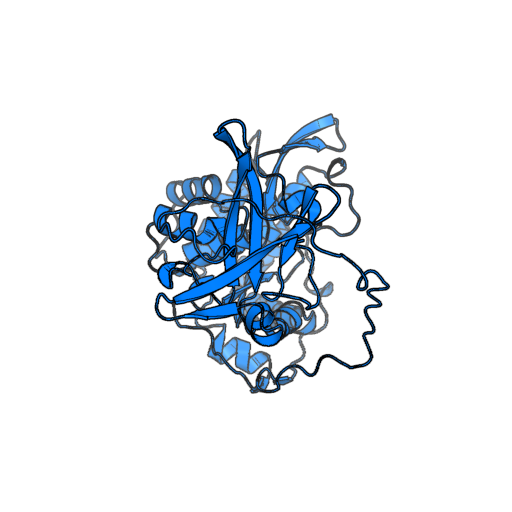 . GLU A 1 100 ? -1.709 -12.342 16.661 1.00 84.94 100 GLU A N 1
ATOM 781 C CA . GLU A 1 100 ? -1.225 -11.366 17.643 1.00 84.94 100 GLU A CA 1
ATOM 782 C C . GLU A 1 100 ? -0.435 -10.252 16.960 1.00 84.94 100 GLU A C 1
ATOM 784 O O . GLU A 1 100 ? -0.712 -9.072 17.175 1.00 84.94 100 GLU A O 1
ATOM 789 N N . ASN A 1 101 ? 0.510 -10.611 16.087 1.00 84.06 101 ASN A N 1
ATOM 790 C CA . ASN A 1 101 ? 1.314 -9.612 15.397 1.00 84.06 101 ASN A CA 1
ATOM 791 C C . ASN A 1 101 ? 0.488 -8.812 14.384 1.00 84.06 101 ASN A C 1
ATOM 793 O O . ASN A 1 101 ? 0.710 -7.614 14.232 1.00 84.06 101 ASN A O 1
ATOM 797 N N . ALA A 1 102 ? -0.466 -9.452 13.706 1.00 86.75 102 ALA A N 1
ATOM 798 C CA . ALA A 1 102 ? -1.368 -8.777 12.783 1.00 86.75 102 ALA A CA 1
ATOM 799 C C . ALA A 1 102 ? -2.302 -7.800 13.520 1.00 86.75 102 ALA A C 1
ATOM 801 O O . ALA A 1 102 ? -2.523 -6.681 13.056 1.00 86.75 102 ALA A O 1
ATOM 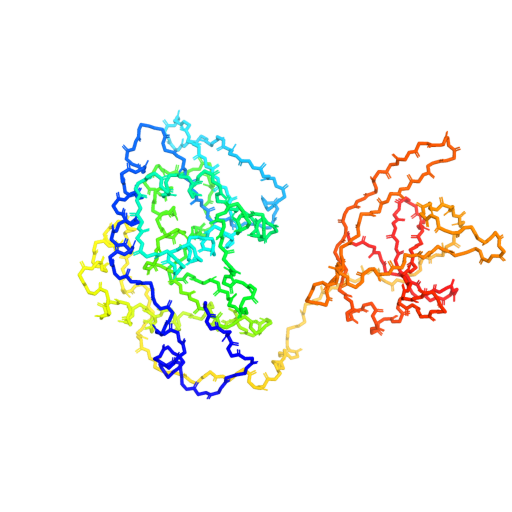802 N N . SER A 1 103 ? -2.779 -8.178 14.711 1.00 85.25 103 SER A N 1
ATOM 803 C CA . SER A 1 103 ? -3.559 -7.296 15.589 1.00 85.25 103 SER A CA 1
ATOM 804 C C . SER A 1 103 ? -2.731 -6.100 16.053 1.00 85.25 103 SER A C 1
ATOM 806 O O . SER A 1 103 ? -3.187 -4.962 15.961 1.00 85.25 103 SER A O 1
ATOM 808 N N . ALA A 1 104 ? -1.496 -6.347 16.499 1.00 83.38 104 ALA A N 1
ATOM 809 C CA . ALA A 1 104 ? -0.565 -5.295 16.885 1.00 83.38 104 ALA A CA 1
ATOM 810 C C . ALA A 1 104 ? -0.267 -4.349 15.710 1.00 83.38 104 ALA A C 1
ATOM 812 O O . ALA A 1 104 ? -0.304 -3.135 15.881 1.00 83.38 104 ALA A O 1
ATOM 813 N N . LEU A 1 105 ? -0.042 -4.887 14.506 1.00 86.56 105 LEU A N 1
ATOM 814 C CA . LEU A 1 105 ? 0.145 -4.091 13.294 1.00 86.56 105 LEU A CA 1
ATOM 815 C C . LEU A 1 105 ? -1.039 -3.146 13.066 1.00 86.56 105 LEU A C 1
ATOM 817 O O . LEU A 1 105 ? -0.817 -1.953 12.914 1.00 86.56 105 LEU A O 1
ATOM 821 N N . LEU A 1 106 ? -2.276 -3.653 13.091 1.00 84.25 106 LEU A N 1
ATOM 822 C CA . LEU A 1 106 ? -3.478 -2.854 12.822 1.00 84.25 106 LEU A CA 1
ATOM 823 C C . LEU A 1 106 ? -3.673 -1.704 13.820 1.00 84.25 106 LEU A C 1
ATOM 825 O O . LEU A 1 106 ? -4.081 -0.618 13.421 1.00 84.25 106 LEU A O 1
ATOM 829 N N . LEU A 1 107 ? -3.342 -1.928 15.095 1.00 81.31 107 LEU A N 1
ATOM 830 C CA . LEU A 1 107 ? -3.404 -0.905 16.148 1.00 81.31 107 LEU A CA 1
ATOM 831 C C . LEU A 1 107 ? -2.351 0.197 15.988 1.00 81.31 107 LEU A C 1
ATOM 833 O O . LEU A 1 107 ? -2.540 1.303 16.488 1.00 81.31 107 LEU A O 1
ATOM 837 N N . HIS A 1 108 ? -1.240 -0.112 15.323 1.00 81.50 108 HIS A N 1
ATOM 838 C CA . HIS A 1 108 ? -0.102 0.786 15.151 1.00 81.50 108 HIS A CA 1
ATOM 839 C C . HIS A 1 108 ? 0.108 1.205 13.693 1.00 81.50 108 HIS A C 1
ATOM 841 O O . HIS A 1 108 ? 1.179 1.721 13.359 1.00 81.50 108 HIS A O 1
ATOM 847 N N . LEU A 1 109 ? -0.888 0.992 12.823 1.00 84.12 109 LEU A N 1
ATOM 848 C CA . LEU A 1 109 ? -0.799 1.412 11.431 1.00 84.12 109 LEU A CA 1
ATOM 849 C C . LEU A 1 109 ? -0.534 2.923 11.371 1.00 84.12 109 LEU A C 1
ATOM 851 O O . LEU A 1 109 ? -1.249 3.707 11.995 1.00 84.12 109 LEU A O 1
ATOM 855 N N . PRO A 1 110 ? 0.481 3.361 10.614 1.00 80.00 110 PRO A N 1
ATOM 856 C CA . PRO A 1 110 ? 0.651 4.770 10.344 1.00 80.00 110 PRO A CA 1
ATOM 857 C C . PRO A 1 110 ? -0.442 5.180 9.361 1.00 80.00 110 PRO A C 1
ATOM 859 O O . PRO A 1 110 ? -0.474 4.717 8.226 1.00 80.00 110 PRO A O 1
ATOM 862 N N . HIS A 1 111 ? -1.337 6.062 9.788 1.00 77.69 111 HIS A N 1
ATOM 863 C CA . HIS A 1 111 ? -2.398 6.590 8.922 1.00 77.69 111 HIS A CA 1
ATOM 864 C C . HIS A 1 111 ? -1.917 7.758 8.047 1.00 77.69 111 HIS A C 1
ATOM 866 O O . HIS A 1 111 ? -2.674 8.316 7.260 1.00 77.69 111 HIS A O 1
ATOM 872 N N . HIS A 1 112 ? -0.634 8.107 8.143 1.00 75.50 112 HIS A N 1
ATOM 873 C CA . HIS A 1 112 ? -0.005 9.102 7.289 1.00 75.50 112 HIS A CA 1
ATOM 874 C C . HIS A 1 112 ? 1.466 8.787 7.057 1.00 75.50 112 HIS A C 1
ATOM 876 O O . HIS A 1 112 ? 2.160 8.242 7.923 1.00 75.50 112 HIS A O 1
ATOM 882 N N . VAL A 1 113 ? 1.993 9.264 5.934 1.00 68.12 113 VAL A N 1
ATOM 883 C CA . VAL A 1 113 ? 3.366 9.005 5.481 1.00 68.12 113 VAL A CA 1
ATOM 884 C C . VAL A 1 113 ? 4.455 9.452 6.472 1.00 68.12 113 VAL A C 1
ATOM 886 O O . VAL A 1 113 ? 5.564 8.929 6.438 1.00 68.12 113 VAL A O 1
ATOM 889 N N . PHE A 1 114 ? 4.163 10.380 7.390 1.00 69.00 114 PHE A N 1
ATOM 890 C CA . PHE A 1 114 ? 5.140 10.883 8.374 1.00 69.00 114 PHE A CA 1
ATOM 891 C C . PHE A 1 114 ? 5.306 9.966 9.580 1.00 69.00 114 PHE A C 1
ATOM 893 O O . PHE A 1 114 ? 6.299 10.063 10.300 1.00 69.00 114 PHE A O 1
ATOM 900 N N . ASP A 1 115 ? 4.367 9.047 9.771 1.00 72.81 115 ASP A N 1
ATOM 901 C CA . ASP A 1 115 ? 4.414 8.089 10.862 1.00 72.81 115 ASP A CA 1
ATOM 902 C C . ASP A 1 115 ? 5.052 6.763 10.451 1.00 72.81 115 ASP A C 1
ATOM 904 O O . ASP A 1 115 ? 5.324 5.930 11.313 1.00 72.81 115 ASP A O 1
ATOM 908 N N . LEU A 1 116 ? 5.404 6.591 9.172 1.00 70.94 116 LEU A N 1
ATOM 909 C CA . LEU A 1 116 ? 6.092 5.396 8.672 1.00 70.94 116 LEU A CA 1
ATOM 910 C C . LEU A 1 116 ? 7.401 5.109 9.417 1.00 70.94 116 LEU A C 1
ATOM 912 O O . LEU A 1 116 ? 7.658 3.963 9.777 1.00 70.94 116 LEU A O 1
ATOM 916 N N . ASP A 1 117 ? 8.203 6.134 9.712 1.00 71.38 117 ASP A N 1
ATOM 917 C CA . ASP A 1 117 ? 9.472 5.961 10.434 1.00 71.38 117 ASP A CA 1
ATOM 918 C C . ASP A 1 117 ? 9.268 5.652 11.925 1.00 71.38 117 ASP A C 1
ATOM 920 O O . ASP A 1 117 ? 10.124 5.060 12.588 1.00 71.38 117 ASP A O 1
ATOM 924 N N . LYS A 1 118 ? 8.145 6.087 12.505 1.00 72.75 118 LYS A N 1
ATOM 925 C CA . LYS A 1 118 ? 7.770 5.692 13.870 1.00 72.75 118 LYS A CA 1
ATOM 926 C C . LYS A 1 118 ? 7.312 4.239 13.870 1.00 72.75 118 LYS A C 1
ATOM 928 O O . LYS A 1 118 ? 7.777 3.462 14.698 1.00 72.75 118 LYS A O 1
ATOM 933 N N . PHE A 1 119 ? 6.473 3.878 12.902 1.00 75.00 119 PHE A N 1
ATOM 934 C CA . PHE A 1 119 ? 5.977 2.527 12.700 1.00 75.00 119 PHE A CA 1
ATOM 935 C C . PHE A 1 119 ? 7.116 1.521 12.513 1.00 75.00 119 PHE A C 1
ATOM 937 O O . PHE A 1 119 ? 7.132 0.494 13.181 1.00 75.00 119 PHE A O 1
ATOM 944 N N . THR A 1 120 ? 8.109 1.803 11.669 1.00 68.19 120 THR A N 1
ATOM 945 C CA . THR A 1 120 ? 9.200 0.844 11.422 1.00 68.19 120 THR A CA 1
ATOM 946 C C . THR A 1 120 ? 10.100 0.640 12.625 1.00 68.19 120 THR A C 1
ATOM 948 O O . THR A 1 120 ? 10.493 -0.493 12.897 1.00 68.19 120 THR A O 1
ATOM 951 N N . ARG A 1 121 ? 10.362 1.702 13.396 1.00 73.31 121 ARG A N 1
ATOM 952 C CA . ARG A 1 121 ? 11.042 1.586 14.693 1.00 73.31 121 ARG A CA 1
ATOM 953 C C . ARG A 1 121 ? 10.228 0.756 15.678 1.00 73.31 121 ARG A C 1
ATOM 955 O O . ARG A 1 121 ? 10.788 -0.132 16.310 1.00 73.31 121 ARG A O 1
ATOM 962 N N . TRP A 1 122 ? 8.924 1.012 15.776 1.00 77.19 122 TRP A N 1
ATOM 963 C CA . TRP A 1 122 ? 8.016 0.242 16.629 1.00 77.19 122 TRP A CA 1
ATOM 964 C C . TRP A 1 122 ? 7.981 -1.245 16.240 1.00 77.19 122 TRP A C 1
ATOM 966 O O . TRP A 1 122 ? 8.141 -2.111 17.093 1.00 77.19 122 TRP A O 1
ATOM 976 N N . ALA A 1 123 ? 7.860 -1.548 14.948 1.00 68.88 123 ALA A N 1
ATOM 977 C CA . ALA A 1 123 ? 7.786 -2.911 14.427 1.00 68.88 123 ALA A CA 1
ATOM 978 C C . ALA A 1 123 ? 9.153 -3.630 14.379 1.00 68.88 123 ALA A C 1
ATOM 980 O O . ALA A 1 123 ? 9.227 -4.774 13.910 1.00 68.88 123 ALA A O 1
ATOM 981 N N . ALA A 1 124 ? 10.224 -2.965 14.838 1.00 69.25 124 ALA A N 1
ATOM 982 C CA . ALA A 1 124 ? 11.613 -3.414 14.754 1.00 69.25 124 ALA A CA 1
ATOM 983 C C . ALA A 1 124 ? 11.997 -3.886 13.337 1.00 69.25 124 ALA A C 1
ATOM 985 O O . ALA A 1 124 ? 12.661 -4.908 13.156 1.00 69.25 124 ALA A O 1
ATOM 986 N N . LEU A 1 125 ? 11.528 -3.160 12.319 1.00 70.00 125 LEU A N 1
ATOM 987 C CA . LEU A 1 125 ? 11.809 -3.451 10.916 1.00 70.00 125 LEU A CA 1
ATOM 988 C C . LEU A 1 125 ? 13.106 -2.759 10.504 1.00 70.00 125 LEU A C 1
ATOM 990 O O . LEU A 1 125 ? 13.341 -1.596 10.832 1.00 70.00 125 LEU A O 1
ATOM 994 N N . THR A 1 126 ? 13.948 -3.484 9.772 1.00 65.44 126 THR A N 1
ATOM 995 C CA . THR A 1 126 ? 15.287 -3.009 9.393 1.00 65.44 126 THR A CA 1
ATOM 996 C C . THR A 1 126 ? 15.254 -1.931 8.312 1.00 65.44 126 THR A C 1
ATOM 998 O O . THR A 1 126 ? 16.165 -1.110 8.227 1.00 65.44 126 THR A O 1
ATOM 1001 N N . ASN A 1 127 ? 14.205 -1.915 7.488 1.00 67.25 127 ASN A N 1
ATOM 1002 C CA . ASN A 1 127 ? 14.006 -0.945 6.422 1.00 67.25 127 ASN A CA 1
ATOM 1003 C C . ASN A 1 127 ? 12.508 -0.795 6.128 1.00 67.25 127 ASN A C 1
ATOM 1005 O O . ASN A 1 127 ? 11.726 -1.702 6.410 1.00 67.25 127 ASN A O 1
ATOM 1009 N N . ASN A 1 128 ? 12.108 0.333 5.546 1.00 72.88 128 ASN A N 1
ATOM 1010 C CA . ASN A 1 128 ? 10.744 0.543 5.075 1.00 72.88 128 ASN A CA 1
ATOM 1011 C C . ASN A 1 128 ? 10.712 0.586 3.540 1.00 72.88 128 ASN A C 1
ATOM 1013 O O . ASN A 1 128 ? 11.702 0.951 2.901 1.00 72.88 128 ASN A O 1
ATOM 1017 N N . VAL A 1 129 ? 9.611 0.149 2.917 1.00 82.00 129 VAL A N 1
ATOM 1018 C CA . VAL A 1 129 ? 9.538 0.099 1.439 1.00 82.00 129 VAL A CA 1
ATOM 1019 C C . VAL A 1 129 ? 9.793 1.484 0.831 1.00 82.00 129 VAL A C 1
ATOM 1021 O O . VAL A 1 129 ? 10.489 1.610 -0.178 1.00 82.00 129 VAL A O 1
ATOM 1024 N N . ALA A 1 130 ? 9.323 2.543 1.499 1.00 76.19 130 ALA A N 1
ATOM 1025 C CA . ALA A 1 130 ? 9.496 3.911 1.045 1.00 76.19 130 ALA A CA 1
ATOM 1026 C C . ALA A 1 130 ? 10.963 4.362 1.084 1.00 76.19 130 ALA A C 1
ATOM 1028 O O . ALA A 1 130 ? 11.410 5.009 0.137 1.00 76.19 130 ALA A O 1
ATOM 1029 N N . SER A 1 131 ? 11.742 4.032 2.117 1.00 73.94 131 SER A N 1
ATOM 1030 C CA . SER A 1 131 ? 13.168 4.360 2.248 1.00 73.94 131 SER A CA 1
ATOM 1031 C C . SER A 1 131 ? 14.026 3.596 1.248 1.00 73.94 131 SER A C 1
ATOM 1033 O O . SER A 1 131 ? 15.045 4.124 0.811 1.00 73.94 131 SER A O 1
ATOM 1035 N N . ALA A 1 132 ? 13.573 2.425 0.797 1.00 76.56 132 ALA A N 1
ATOM 1036 C CA . ALA A 1 132 ? 14.174 1.691 -0.314 1.00 76.56 132 ALA A CA 1
ATOM 1037 C C . ALA A 1 132 ? 13.826 2.258 -1.711 1.00 76.56 132 ALA A C 1
ATOM 1039 O O . ALA A 1 132 ? 14.251 1.693 -2.716 1.00 76.56 132 ALA A O 1
ATOM 1040 N N . GLY A 1 133 ? 13.099 3.378 -1.791 1.00 80.25 133 GLY A N 1
ATOM 1041 C CA . GLY A 1 133 ? 12.770 4.048 -3.052 1.00 80.25 133 GLY A CA 1
ATOM 1042 C C . GLY A 1 133 ? 11.522 3.502 -3.743 1.00 80.25 133 GLY A C 1
ATOM 1043 O O . GLY A 1 133 ? 11.284 3.835 -4.900 1.00 80.25 133 GLY A O 1
ATOM 1044 N N . TRP A 1 134 ? 10.718 2.688 -3.058 1.00 85.56 134 TRP A N 1
ATOM 1045 C CA . TRP A 1 134 ? 9.448 2.193 -3.580 1.00 85.56 134 TRP A CA 1
ATOM 1046 C C . TRP A 1 134 ? 8.286 3.099 -3.164 1.00 85.56 134 TRP A C 1
ATOM 1048 O O . TRP A 1 134 ? 8.338 3.802 -2.155 1.00 85.56 134 TRP A O 1
ATOM 1058 N N . LEU A 1 135 ? 7.220 3.087 -3.951 1.00 87.94 135 LEU A N 1
ATOM 1059 C CA . LEU A 1 135 ? 5.889 3.513 -3.539 1.00 87.94 135 LEU A CA 1
ATOM 1060 C C . LEU A 1 135 ? 4.979 2.288 -3.537 1.00 87.94 135 LEU A C 1
ATOM 1062 O O . LEU A 1 135 ? 5.194 1.359 -4.315 1.00 87.94 135 LEU A O 1
ATOM 1066 N N . THR A 1 136 ? 3.965 2.303 -2.681 1.00 92.31 136 THR A N 1
ATOM 1067 C CA . THR A 1 136 ? 2.890 1.308 -2.706 1.00 92.31 136 THR A CA 1
ATOM 1068 C C . THR A 1 136 ? 1.741 1.876 -3.528 1.00 92.31 136 THR A C 1
ATOM 1070 O O . THR A 1 136 ? 1.328 3.019 -3.306 1.00 92.31 136 THR A O 1
ATOM 1073 N N . ALA A 1 137 ? 1.256 1.108 -4.493 1.00 92.56 137 ALA A N 1
ATOM 1074 C CA . ALA A 1 137 ? 0.117 1.449 -5.333 1.00 92.56 137 ALA A CA 1
ATOM 1075 C C . ALA A 1 137 ? -0.961 0.371 -5.233 1.00 92.56 137 ALA A C 1
ATOM 1077 O O . ALA A 1 137 ? -0.686 -0.757 -4.813 1.00 92.56 137 ALA A O 1
ATOM 1078 N N . HIS A 1 138 ? -2.182 0.746 -5.611 1.00 94.38 138 HIS A N 1
ATOM 1079 C CA . HIS A 1 138 ? -3.351 -0.123 -5.585 1.00 94.38 138 HIS A CA 1
ATOM 1080 C C . HIS A 1 138 ? -3.756 -0.521 -7.008 1.00 94.38 138 HIS A C 1
ATOM 1082 O O . HIS A 1 138 ? -3.693 0.316 -7.904 1.00 94.38 138 HIS A O 1
ATOM 1088 N N . ILE A 1 139 ? -4.184 -1.769 -7.217 1.00 95.75 139 ILE A N 1
ATOM 1089 C CA . ILE A 1 139 ? -4.750 -2.231 -8.500 1.00 95.75 139 ILE A CA 1
ATOM 1090 C C . ILE A 1 139 ? -6.177 -1.687 -8.664 1.00 95.75 139 ILE A C 1
ATOM 1092 O O . ILE A 1 139 ? -6.513 -1.072 -9.670 1.00 95.75 139 ILE A O 1
ATOM 1096 N N . PHE A 1 140 ? -7.014 -1.896 -7.652 1.00 93.38 140 PHE A N 1
ATOM 1097 C CA . PHE A 1 140 ? -8.374 -1.382 -7.542 1.00 93.38 140 PHE A CA 1
ATOM 1098 C C . PHE A 1 140 ? -8.406 -0.216 -6.554 1.00 93.38 140 PHE A C 1
ATOM 1100 O O . PHE A 1 140 ? -7.795 -0.279 -5.485 1.00 93.38 140 PHE A O 1
ATOM 1107 N N . THR A 1 141 ? -9.140 0.852 -6.876 1.00 89.19 141 THR A N 1
ATOM 1108 C CA . THR A 1 141 ? -9.180 2.050 -6.022 1.00 89.19 141 THR A CA 1
ATOM 1109 C C . THR A 1 141 ? -9.698 1.730 -4.609 1.00 89.19 141 THR A C 1
ATOM 1111 O O . THR A 1 141 ? -10.793 1.176 -4.462 1.00 89.19 141 THR A O 1
ATOM 1114 N N . PRO A 1 142 ? -8.965 2.096 -3.540 1.00 85.06 142 PRO A N 1
ATOM 1115 C CA . PRO A 1 142 ? -9.459 1.963 -2.171 1.00 85.06 142 PRO A CA 1
ATOM 1116 C C . PRO A 1 142 ? -10.434 3.090 -1.787 1.00 85.06 142 PRO A C 1
ATOM 1118 O O . PRO A 1 142 ? -11.005 3.061 -0.699 1.00 85.06 142 PRO A O 1
ATOM 1121 N N . VAL A 1 143 ? -10.634 4.073 -2.674 1.00 80.75 143 VAL A N 1
ATOM 1122 C CA . VAL A 1 143 ? -11.492 5.246 -2.473 1.00 80.75 143 VAL A CA 1
ATOM 1123 C C . VAL A 1 143 ? -12.703 5.178 -3.403 1.00 80.75 143 VAL A C 1
ATOM 1125 O O . VAL A 1 143 ? -12.550 4.967 -4.608 1.00 80.75 143 VAL A O 1
ATOM 1128 N N . LEU A 1 144 ? -13.902 5.408 -2.862 1.00 70.62 144 LEU A N 1
ATOM 1129 C CA . LEU A 1 144 ? -15.123 5.590 -3.650 1.00 70.62 144 LEU A CA 1
ATOM 1130 C C . LEU A 1 144 ? -15.246 7.056 -4.079 1.00 70.62 144 LEU A C 1
ATOM 1132 O O . LEU A 1 144 ? -15.459 7.943 -3.255 1.00 70.62 144 LEU A O 1
ATOM 1136 N N . ALA A 1 145 ? -15.098 7.318 -5.377 1.00 63.38 145 ALA A N 1
ATOM 1137 C CA . ALA A 1 145 ? -15.254 8.660 -5.923 1.00 63.38 145 ALA A CA 1
ATOM 1138 C C . ALA A 1 145 ? -16.695 9.168 -5.731 1.00 63.38 145 ALA A C 1
ATOM 1140 O O . ALA A 1 145 ? -17.655 8.440 -5.978 1.00 63.38 145 ALA A O 1
ATOM 1141 N N . GLY A 1 146 ? -16.842 10.426 -5.302 1.00 62.41 146 GLY A N 1
ATOM 1142 C CA . GLY A 1 146 ? -18.137 11.116 -5.249 1.00 62.41 146 GLY A CA 1
ATOM 1143 C C . GLY A 1 146 ? -19.141 10.582 -4.223 1.00 62.41 146 GLY A C 1
ATOM 1144 O O . GLY A 1 146 ? -20.313 10.931 -4.309 1.00 62.41 146 GLY A O 1
ATOM 1145 N N . THR A 1 147 ? -18.716 9.740 -3.275 1.00 62.31 147 THR A N 1
ATOM 1146 C CA . THR A 1 147 ? -19.596 9.245 -2.207 1.00 62.31 147 THR A CA 1
ATOM 1147 C C . THR A 1 147 ? -19.401 10.068 -0.942 1.00 62.31 147 THR A C 1
ATOM 1149 O O . THR A 1 147 ? -18.271 10.250 -0.490 1.00 62.31 147 THR A O 1
ATOM 1152 N N . ASP A 1 148 ? -20.504 10.546 -0.369 1.00 72.25 148 ASP A N 1
ATOM 1153 C CA . ASP A 1 148 ? -20.510 11.117 0.973 1.00 72.25 148 ASP A CA 1
ATOM 1154 C C . ASP A 1 148 ? -20.194 10.009 1.985 1.00 72.25 148 ASP A C 1
ATOM 1156 O O . ASP A 1 148 ? -20.891 8.990 2.043 1.00 72.25 148 ASP A O 1
ATOM 1160 N N . TRP A 1 149 ? -19.112 10.170 2.741 1.00 71.69 149 TRP A N 1
ATOM 1161 C CA . TRP A 1 149 ? -18.619 9.148 3.662 1.00 71.69 149 TRP A CA 1
ATOM 1162 C C . TRP A 1 149 ? -19.632 8.860 4.779 1.00 71.69 149 TRP A C 1
ATOM 1164 O O . TRP A 1 149 ? -19.736 7.708 5.196 1.00 71.69 149 TRP A O 1
ATOM 1174 N N . GLU A 1 150 ? -20.450 9.849 5.163 1.00 71.94 150 GLU A N 1
ATOM 1175 C CA . GLU A 1 150 ? -21.564 9.725 6.123 1.00 71.94 150 GLU A CA 1
ATOM 1176 C C . GLU A 1 150 ? -22.685 8.796 5.622 1.00 71.94 150 GLU A C 1
ATOM 1178 O O . GLU A 1 150 ? -23.540 8.338 6.375 1.00 71.94 150 GLU A O 1
ATOM 1183 N N . SER A 1 151 ? -22.701 8.479 4.328 1.00 75.88 151 SER A N 1
ATOM 1184 C CA . SER A 1 151 ? -23.739 7.646 3.720 1.00 75.88 151 SER A CA 1
ATOM 1185 C C . SER A 1 151 ? -23.294 6.211 3.442 1.00 75.88 151 SER A C 1
ATOM 1187 O O . SER A 1 151 ? -24.077 5.428 2.898 1.00 75.88 151 SER A O 1
ATOM 1189 N N . LEU A 1 152 ? -22.064 5.835 3.807 1.00 81.50 152 LEU A N 1
ATOM 1190 C CA . LEU A 1 152 ? -21.533 4.503 3.530 1.00 81.50 152 LEU A CA 1
ATOM 1191 C C . LEU A 1 152 ? -22.211 3.425 4.386 1.00 81.50 152 LEU A C 1
ATOM 1193 O O . LEU A 1 152 ? -22.515 3.607 5.561 1.00 81.50 152 LEU A O 1
ATOM 1197 N N . SER A 1 153 ? -22.417 2.254 3.791 1.00 87.75 153 SER A N 1
ATOM 1198 C CA . SER A 1 153 ? -22.828 1.042 4.503 1.00 87.75 153 SER A CA 1
ATOM 1199 C C . SER A 1 153 ? -21.624 0.304 5.102 1.00 87.75 153 SER A C 1
ATOM 1201 O O . SER A 1 153 ? -20.497 0.419 4.612 1.00 87.75 153 SER A O 1
ATOM 1203 N N . ARG A 1 154 ? -21.864 -0.550 6.111 1.00 88.88 154 ARG A N 1
ATOM 1204 C CA . ARG A 1 154 ? -20.827 -1.446 6.670 1.00 88.88 154 ARG A CA 1
ATOM 1205 C C . ARG A 1 154 ? -20.147 -2.302 5.599 1.00 88.88 154 ARG A C 1
ATOM 1207 O O . ARG A 1 154 ? -18.940 -2.507 5.656 1.00 88.88 154 ARG A O 1
ATOM 1214 N N . ASP A 1 155 ? -20.906 -2.790 4.617 1.00 90.75 155 ASP A N 1
ATOM 1215 C CA . ASP A 1 155 ? -20.352 -3.594 3.522 1.00 90.75 155 ASP A CA 1
ATOM 1216 C C . ASP A 1 155 ? -19.406 -2.775 2.631 1.00 90.75 155 ASP A C 1
ATOM 1218 O O . ASP A 1 155 ? -18.333 -3.255 2.268 1.00 90.75 155 ASP A O 1
ATOM 1222 N N . GLN A 1 156 ? -19.752 -1.518 2.331 1.00 89.88 156 GLN A N 1
ATOM 1223 C CA . GLN A 1 156 ? -18.868 -0.621 1.582 1.00 89.88 156 GLN A CA 1
ATOM 1224 C C . GLN A 1 156 ? -17.590 -0.312 2.364 1.00 89.88 156 GLN A C 1
ATOM 1226 O O . GLN A 1 156 ? -16.504 -0.437 1.803 1.00 89.88 156 GLN A O 1
ATOM 1231 N N . LEU A 1 157 ? -17.699 0.010 3.657 1.00 90.06 157 LEU A N 1
ATOM 1232 C CA . LEU A 1 157 ? -16.534 0.238 4.517 1.00 90.06 157 LEU A CA 1
ATOM 1233 C C . LEU A 1 157 ? -15.639 -1.004 4.594 1.00 90.06 157 LEU A C 1
ATOM 1235 O O . LEU A 1 157 ? -14.426 -0.897 4.427 1.00 90.06 157 LEU A O 1
ATOM 1239 N N . ARG A 1 158 ? -16.231 -2.196 4.745 1.00 93.81 158 ARG A N 1
ATOM 1240 C CA . ARG A 1 158 ? -15.513 -3.477 4.707 1.00 93.81 158 ARG A CA 1
ATOM 1241 C C . ARG A 1 158 ? -14.737 -3.638 3.401 1.00 93.81 158 ARG A C 1
ATOM 1243 O O . ARG A 1 158 ? -13.536 -3.888 3.439 1.00 93.81 158 ARG A O 1
ATOM 1250 N N . LYS A 1 159 ? -15.400 -3.473 2.253 1.00 94.25 159 LYS A N 1
ATOM 1251 C CA . LYS A 1 159 ? -14.774 -3.597 0.927 1.00 94.25 159 LYS A CA 1
ATOM 1252 C C . LYS A 1 159 ? -13.652 -2.581 0.734 1.00 94.25 159 LYS A C 1
ATOM 1254 O O . LYS A 1 159 ? -12.591 -2.946 0.240 1.00 94.25 159 LYS A O 1
ATOM 1259 N N . MET A 1 160 ? -13.848 -1.336 1.166 1.00 91.88 160 MET A N 1
ATOM 1260 C CA . MET A 1 160 ? -12.818 -0.295 1.112 1.00 91.88 160 MET A CA 1
ATOM 1261 C C . MET A 1 160 ? -11.616 -0.636 1.991 1.00 91.88 160 MET A C 1
ATOM 1263 O O . MET A 1 160 ? -10.489 -0.513 1.526 1.00 91.88 160 MET A O 1
ATOM 1267 N N . THR A 1 161 ? -11.826 -1.135 3.213 1.00 93.94 161 THR A N 1
ATOM 1268 C CA . THR A 1 161 ? -10.722 -1.586 4.072 1.00 93.94 161 THR A CA 1
ATOM 1269 C C . THR A 1 161 ? -9.957 -2.754 3.470 1.00 93.94 161 THR A C 1
ATOM 1271 O O . THR A 1 161 ? -8.726 -2.752 3.491 1.00 93.94 161 THR A O 1
ATOM 1274 N N . ILE A 1 162 ? -10.657 -3.720 2.869 1.00 96.44 162 ILE A N 1
ATOM 1275 C CA . ILE A 1 162 ? -10.009 -4.826 2.160 1.00 96.44 162 ILE A CA 1
ATOM 1276 C C . ILE A 1 162 ? -9.216 -4.288 0.968 1.00 96.44 162 ILE A C 1
ATOM 1278 O O . ILE A 1 162 ? -8.031 -4.575 0.863 1.00 96.44 162 ILE A O 1
ATOM 1282 N N . ARG A 1 163 ? -9.788 -3.438 0.109 1.00 94.88 163 ARG A N 1
ATOM 1283 C CA . ARG A 1 163 ? -9.028 -2.820 -0.991 1.00 94.88 163 ARG A CA 1
ATOM 1284 C C . ARG A 1 163 ? -7.817 -2.043 -0.479 1.00 94.88 163 ARG A C 1
ATOM 1286 O O . ARG A 1 163 ? -6.758 -2.101 -1.089 1.00 94.88 163 ARG A O 1
ATOM 1293 N N . ASN A 1 164 ? -7.941 -1.345 0.638 1.00 94.06 164 ASN A N 1
ATOM 1294 C CA . ASN A 1 164 ? -6.868 -0.509 1.145 1.00 94.06 164 ASN A CA 1
ATOM 1295 C C . ASN A 1 164 ? -5.685 -1.315 1.710 1.00 94.06 164 ASN A C 1
ATOM 1297 O O . ASN A 1 164 ? -4.534 -0.960 1.465 1.00 94.06 164 ASN A O 1
ATOM 1301 N N . LEU A 1 165 ? -5.961 -2.411 2.426 1.00 95.50 165 LEU A N 1
ATOM 1302 C CA . LEU A 1 165 ? -4.953 -3.152 3.195 1.00 95.50 165 LEU A CA 1
ATOM 1303 C C . LEU A 1 165 ? -4.609 -4.542 2.643 1.00 95.50 165 LEU A C 1
ATOM 1305 O O . LEU A 1 165 ? -3.694 -5.186 3.156 1.00 95.50 165 LEU A O 1
ATOM 1309 N N . HIS A 1 166 ? -5.348 -5.070 1.666 1.00 97.12 166 HIS A N 1
ATOM 1310 C CA . HIS A 1 166 ? -5.152 -6.444 1.211 1.00 97.12 166 HIS A CA 1
ATOM 1311 C C . HIS A 1 166 ? -3.987 -6.556 0.210 1.00 97.12 166 HIS A C 1
ATOM 1313 O O . HIS A 1 166 ? -4.039 -5.904 -0.829 1.00 97.12 166 HIS A O 1
ATOM 1319 N N . PRO A 1 167 ? -2.986 -7.431 0.430 1.00 97.00 167 PRO A N 1
ATOM 1320 C CA . PRO A 1 167 ? -1.797 -7.562 -0.420 1.00 97.00 167 PRO A CA 1
ATOM 1321 C C . PRO A 1 167 ? -2.078 -7.842 -1.891 1.00 97.00 167 PRO A C 1
ATOM 1323 O O . PRO A 1 167 ? -1.328 -7.396 -2.749 1.00 97.00 167 PRO A O 1
ATOM 1326 N N . LEU A 1 168 ? -3.169 -8.548 -2.199 1.00 97.88 168 LEU A N 1
ATOM 1327 C CA . LEU A 1 168 ? -3.572 -8.784 -3.591 1.00 97.88 168 LEU A CA 1
ATOM 1328 C C . LEU A 1 168 ? -4.087 -7.525 -4.290 1.00 97.88 168 LEU A C 1
ATOM 1330 O O . LEU A 1 168 ? -4.162 -7.508 -5.508 1.00 97.88 168 LEU A O 1
ATOM 1334 N N . ASN A 1 169 ? -4.379 -6.453 -3.561 1.00 97.56 169 ASN A N 1
ATOM 1335 C CA . ASN A 1 169 ? -4.631 -5.160 -4.173 1.00 97.56 169 ASN A CA 1
ATOM 1336 C C . ASN A 1 169 ? -3.391 -4.269 -4.239 1.00 97.56 169 ASN A C 1
ATOM 1338 O O . ASN A 1 169 ? -3.470 -3.196 -4.821 1.00 97.56 169 ASN A O 1
ATOM 1342 N N . LEU A 1 170 ? -2.279 -4.655 -3.611 1.00 96.69 170 LEU A N 1
ATOM 1343 C CA . LEU A 1 170 ? -1.115 -3.795 -3.415 1.00 96.69 170 LEU A CA 1
ATOM 1344 C C . LEU A 1 170 ? 0.052 -4.256 -4.277 1.00 96.69 170 LEU A C 1
ATOM 1346 O O . LEU A 1 170 ? 0.336 -5.448 -4.379 1.00 96.69 170 LEU A O 1
ATOM 1350 N N . PHE A 1 171 ? 0.787 -3.309 -4.846 1.00 96.31 171 PHE A N 1
ATOM 1351 C CA . PHE A 1 171 ? 2.061 -3.592 -5.493 1.00 96.31 171 PHE A CA 1
ATOM 1352 C C . PHE A 1 171 ? 3.077 -2.488 -5.232 1.00 96.31 171 PHE A C 1
ATOM 1354 O O . PHE A 1 171 ? 2.730 -1.323 -5.026 1.00 96.31 171 PHE A O 1
ATOM 1361 N N . LEU A 1 172 ? 4.354 -2.871 -5.227 1.00 94.56 172 LEU A N 1
ATOM 1362 C CA . LEU A 1 172 ? 5.447 -1.912 -5.188 1.00 94.56 172 LEU A CA 1
ATOM 1363 C C . LEU A 1 172 ? 5.696 -1.360 -6.585 1.00 94.56 172 LEU A C 1
ATOM 1365 O O . LEU A 1 172 ? 5.652 -2.092 -7.570 1.00 94.56 172 LEU A O 1
ATOM 1369 N N . PHE A 1 173 ? 6.024 -0.078 -6.656 1.00 92.75 173 PHE A N 1
ATOM 1370 C CA . PHE A 1 173 ? 6.446 0.572 -7.886 1.00 92.75 173 PHE A CA 1
ATOM 1371 C C . PHE A 1 173 ? 7.624 1.517 -7.612 1.00 92.75 173 PHE A C 1
ATOM 1373 O O . PHE A 1 173 ? 7.692 2.090 -6.520 1.00 92.75 173 PHE A O 1
ATOM 1380 N N . PRO A 1 174 ? 8.586 1.693 -8.535 1.00 88.38 174 PRO A N 1
ATOM 1381 C CA . PRO A 1 174 ? 9.694 2.618 -8.319 1.00 88.38 174 PRO A CA 1
ATOM 1382 C C . PRO A 1 174 ? 9.207 4.061 -8.113 1.00 88.38 174 PRO A C 1
ATOM 1384 O O . PRO A 1 174 ? 8.506 4.633 -8.949 1.00 88.38 174 PRO A O 1
ATOM 1387 N N . ASN A 1 175 ? 9.605 4.682 -7.001 1.00 82.88 175 ASN A N 1
ATOM 1388 C CA . ASN A 1 175 ? 9.220 6.046 -6.645 1.00 82.88 175 ASN A CA 1
ATOM 1389 C C . ASN A 1 175 ? 10.157 7.079 -7.286 1.00 82.88 175 ASN A C 1
ATOM 1391 O O . ASN A 1 175 ? 10.968 7.728 -6.623 1.00 82.88 175 ASN A O 1
ATOM 1395 N N . LEU A 1 176 ? 10.052 7.207 -8.608 1.00 67.69 176 LEU A N 1
ATOM 1396 C CA . LEU A 1 176 ? 10.853 8.114 -9.432 1.00 67.69 176 LEU A CA 1
ATOM 1397 C C . LEU A 1 176 ? 10.137 9.454 -9.637 1.00 67.69 176 LEU A C 1
ATOM 1399 O O . LEU A 1 176 ? 9.658 9.764 -10.729 1.00 67.69 176 LEU A O 1
ATOM 1403 N N . ASN A 1 177 ? 10.052 10.259 -8.572 1.00 61.72 177 ASN A N 1
ATOM 1404 C CA . ASN A 1 177 ? 9.397 11.577 -8.570 1.00 61.72 177 ASN A CA 1
ATOM 1405 C C . ASN A 1 177 ? 7.950 11.525 -9.130 1.00 61.72 177 ASN A C 1
ATOM 1407 O O . ASN A 1 177 ? 7.262 10.513 -9.007 1.00 61.72 177 ASN A O 1
ATOM 1411 N N . LYS A 1 178 ? 7.466 12.619 -9.749 1.00 58.50 178 LYS A N 1
ATOM 1412 C CA . LYS A 1 178 ? 6.119 12.689 -10.351 1.00 58.50 178 LYS A CA 1
ATOM 1413 C C . LYS A 1 178 ? 5.894 11.621 -11.434 1.00 58.50 178 LYS A C 1
ATOM 1415 O O . LYS A 1 178 ? 4.772 11.156 -11.574 1.00 58.50 178 LYS A O 1
ATOM 1420 N N . SER A 1 179 ? 6.934 11.214 -12.165 1.00 59.41 179 SER A N 1
ATOM 1421 C CA . SER A 1 179 ? 6.821 10.228 -13.249 1.00 59.41 179 SER A CA 1
ATOM 1422 C C . SER A 1 179 ? 6.466 8.834 -12.733 1.00 59.41 179 SER A C 1
ATOM 1424 O O . SER A 1 179 ? 5.611 8.176 -13.312 1.00 59.41 179 SER A O 1
ATOM 1426 N N . GLY A 1 180 ? 7.079 8.398 -11.626 1.00 65.56 180 GLY A N 1
ATOM 1427 C CA . GLY A 1 180 ? 6.785 7.099 -11.011 1.00 65.56 180 GLY A CA 1
ATOM 1428 C C . GLY A 1 180 ? 5.315 6.962 -10.611 1.00 65.56 180 GLY A C 1
ATOM 1429 O O . GLY A 1 180 ? 4.683 5.961 -10.928 1.00 65.56 180 GLY A O 1
ATOM 1430 N N . ALA A 1 181 ? 4.751 8.002 -9.991 1.00 71.62 181 ALA A N 1
ATOM 1431 C CA . ALA A 1 181 ? 3.341 8.019 -9.604 1.00 71.62 181 ALA A CA 1
ATOM 1432 C C . ALA A 1 181 ? 2.391 7.949 -10.814 1.00 71.62 181 ALA A C 1
ATOM 1434 O O . ALA A 1 181 ? 1.411 7.218 -10.763 1.00 71.62 181 ALA A O 1
ATOM 1435 N N . VAL A 1 182 ? 2.710 8.640 -11.917 1.00 75.38 182 VAL A N 1
ATOM 1436 C CA . VAL A 1 182 ? 1.883 8.624 -13.140 1.00 75.38 182 VAL A CA 1
ATOM 1437 C C . VAL A 1 182 ? 1.744 7.214 -13.710 1.00 75.38 182 VAL A C 1
ATOM 1439 O O . VAL A 1 182 ? 0.637 6.797 -14.026 1.00 75.38 182 VAL A O 1
ATOM 1442 N N . PHE A 1 183 ? 2.846 6.470 -13.826 1.00 80.81 183 PHE A N 1
ATOM 1443 C CA . PHE A 1 183 ? 2.786 5.102 -14.346 1.00 80.81 183 PHE A CA 1
ATOM 1444 C C . PHE A 1 183 ? 2.204 4.111 -13.333 1.00 80.81 183 PHE A C 1
ATOM 1446 O O . PHE A 1 183 ? 1.531 3.165 -13.730 1.00 80.81 183 PHE A O 1
ATOM 1453 N N . ALA A 1 184 ? 2.424 4.333 -12.034 1.00 84.75 184 ALA A N 1
ATOM 1454 C CA . ALA A 1 184 ? 1.817 3.516 -10.988 1.00 84.75 184 ALA A CA 1
ATOM 1455 C C . ALA A 1 184 ? 0.288 3.660 -10.927 1.00 84.75 184 ALA A C 1
ATOM 1457 O O . ALA A 1 184 ? -0.378 2.738 -10.467 1.00 84.75 184 ALA A O 1
ATOM 1458 N N . ASP A 1 185 ? -0.254 4.790 -11.385 1.00 84.50 185 ASP A N 1
ATOM 1459 C CA . ASP A 1 185 ? -1.691 5.056 -11.470 1.00 84.50 185 ASP A CA 1
ATOM 1460 C C . ASP A 1 185 ? -2.252 4.796 -12.898 1.00 84.50 185 ASP A C 1
ATOM 1462 O O . ASP A 1 185 ? -3.418 5.092 -13.157 1.00 84.50 185 ASP A O 1
ATOM 1466 N N . ASP A 1 186 ? -1.458 4.242 -13.832 1.00 88.00 186 ASP A N 1
ATOM 1467 C CA . ASP A 1 186 ? -1.901 3.919 -15.201 1.00 88.00 186 ASP A CA 1
ATOM 1468 C C . ASP A 1 186 ? -2.799 2.659 -15.209 1.00 88.00 186 ASP A C 1
ATOM 1470 O O . ASP A 1 186 ? -2.329 1.571 -14.851 1.00 88.00 186 ASP A O 1
ATOM 1474 N N . PRO A 1 187 ? -4.059 2.745 -15.687 1.00 90.88 187 PRO A N 1
ATOM 1475 C CA . PRO A 1 187 ? -4.980 1.605 -15.719 1.00 90.88 187 PRO A CA 1
ATOM 1476 C C . PRO A 1 187 ? -4.472 0.397 -16.516 1.00 90.88 187 PRO A C 1
ATOM 1478 O O . PRO A 1 187 ? -4.840 -0.741 -16.219 1.00 90.88 187 PRO A O 1
ATOM 1481 N N . ARG A 1 188 ? -3.615 0.610 -17.524 1.00 94.19 188 ARG A N 1
ATOM 1482 C CA . ARG A 1 188 ? -2.988 -0.483 -18.286 1.00 94.19 188 ARG A CA 1
ATOM 1483 C C . ARG A 1 188 ? -1.990 -1.243 -17.422 1.00 94.19 188 ARG A C 1
ATOM 1485 O O . ARG A 1 188 ? -1.917 -2.468 -17.496 1.00 94.19 188 ARG A O 1
ATOM 1492 N N . PHE A 1 189 ? -1.253 -0.534 -16.564 1.00 94.88 189 PHE A N 1
ATOM 1493 C CA . PHE A 1 189 ? -0.351 -1.168 -15.608 1.00 94.88 189 PHE A CA 1
ATOM 1494 C C . PHE A 1 189 ? -1.135 -1.959 -14.556 1.00 94.88 189 PHE A C 1
ATOM 1496 O O . PHE A 1 189 ? -0.764 -3.088 -14.240 1.00 94.88 189 PHE A O 1
ATOM 1503 N N . HIS A 1 190 ? -2.259 -1.420 -14.069 1.00 95.81 190 HIS A N 1
ATOM 1504 C CA . HIS A 1 190 ? -3.159 -2.136 -13.155 1.00 95.81 190 HIS A CA 1
ATOM 1505 C C . HIS A 1 190 ? -3.695 -3.425 -13.776 1.00 95.81 190 HIS A C 1
ATOM 1507 O O . HIS A 1 190 ? -3.664 -4.464 -13.121 1.00 95.81 190 HIS A O 1
ATOM 1513 N N . ALA A 1 191 ? -4.109 -3.393 -15.046 1.00 96.06 191 ALA A N 1
ATOM 1514 C CA . ALA A 1 191 ? -4.541 -4.586 -15.774 1.00 96.06 191 ALA A CA 1
ATOM 1515 C C . ALA A 1 191 ? -3.431 -5.646 -15.879 1.00 96.06 191 ALA A C 1
ATOM 1517 O O . ALA A 1 191 ? -3.677 -6.823 -15.615 1.00 96.06 191 ALA A O 1
ATOM 1518 N N . LEU A 1 192 ? -2.196 -5.243 -16.199 1.00 97.38 192 LEU A N 1
ATOM 1519 C CA . LEU A 1 192 ? -1.047 -6.158 -16.238 1.00 97.38 192 LEU A CA 1
ATOM 1520 C C . LEU A 1 192 ? -0.709 -6.745 -14.860 1.00 97.38 192 LEU A C 1
ATOM 1522 O O . LEU A 1 192 ? -0.376 -7.930 -14.756 1.00 97.38 192 LEU A O 1
ATOM 1526 N N . MET A 1 193 ? -0.801 -5.940 -13.800 1.00 97.75 193 MET A N 1
ATOM 1527 C CA . MET A 1 193 ? -0.613 -6.406 -12.427 1.00 97.75 193 MET A CA 1
ATOM 1528 C C . MET A 1 193 ? -1.714 -7.383 -12.013 1.00 97.75 193 MET A C 1
ATOM 1530 O O . MET A 1 193 ? -1.395 -8.434 -11.464 1.00 97.75 193 MET A O 1
ATOM 1534 N N . ALA A 1 194 ? -2.978 -7.096 -12.336 1.00 97.69 194 ALA A N 1
ATOM 1535 C CA . ALA A 1 194 ? -4.109 -7.982 -12.073 1.00 97.69 194 ALA A CA 1
ATOM 1536 C C . ALA A 1 194 ? -3.974 -9.319 -12.817 1.00 97.69 194 ALA A C 1
ATOM 1538 O O . ALA A 1 194 ? -4.117 -10.374 -12.203 1.00 97.69 194 ALA A O 1
ATOM 1539 N N . ASP A 1 195 ? -3.617 -9.300 -14.108 1.00 97.62 195 ASP A N 1
ATOM 1540 C CA . ASP A 1 195 ? -3.305 -10.513 -14.879 1.00 97.62 195 ASP A CA 1
ATOM 1541 C C . ASP A 1 195 ? -2.171 -11.304 -14.211 1.00 97.62 195 ASP A C 1
ATOM 1543 O O . ASP A 1 195 ? -2.281 -12.508 -13.971 1.00 97.62 195 ASP A O 1
ATOM 1547 N N . THR A 1 196 ? -1.093 -10.621 -13.832 1.00 97.88 196 THR A N 1
ATOM 1548 C CA . THR A 1 196 ? 0.056 -11.255 -13.180 1.00 97.88 196 THR A CA 1
ATOM 1549 C C . THR A 1 196 ? -0.312 -11.871 -11.830 1.00 97.88 196 THR A C 1
ATOM 1551 O O . THR A 1 196 ? 0.067 -13.012 -11.565 1.00 97.88 196 THR A O 1
ATOM 1554 N N . TYR A 1 197 ? -1.071 -11.165 -10.993 1.00 98.00 197 TYR A N 1
ATOM 1555 C CA . TYR A 1 197 ? -1.521 -11.657 -9.691 1.00 98.00 197 TYR A CA 1
ATOM 1556 C C . TYR A 1 197 ? -2.528 -12.796 -9.828 1.00 98.00 197 TYR A C 1
ATOM 1558 O O . TYR A 1 197 ? -2.422 -13.769 -9.087 1.00 98.00 197 TYR A O 1
ATOM 1566 N N . SER A 1 198 ? -3.431 -12.747 -10.810 1.00 97.31 198 SER A N 1
ATOM 1567 C CA . SER A 1 198 ? -4.382 -13.833 -11.072 1.00 97.31 198 SER A CA 1
ATOM 1568 C C . SER A 1 198 ? -3.688 -15.148 -11.435 1.00 97.31 198 SER A C 1
ATOM 1570 O O . SER A 1 198 ? -4.163 -16.220 -11.073 1.00 97.31 198 SER A O 1
ATOM 1572 N N . ARG A 1 199 ? -2.527 -15.077 -12.102 1.00 97.00 199 ARG A N 1
ATOM 1573 C CA . ARG A 1 199 ? -1.707 -16.247 -12.443 1.00 97.00 199 ARG A CA 1
ATOM 1574 C C . ARG A 1 199 ? -0.811 -16.677 -11.282 1.00 97.00 199 ARG A C 1
ATOM 1576 O O . ARG A 1 199 ? -0.701 -17.866 -11.006 1.00 97.00 199 ARG A O 1
ATOM 1583 N N . HIS A 1 200 ? -0.163 -15.726 -10.607 1.00 97.88 200 HIS A N 1
ATOM 1584 C CA . HIS A 1 200 ? 0.806 -16.017 -9.546 1.00 97.88 200 HIS A CA 1
ATOM 1585 C C . HIS A 1 200 ? 0.146 -16.448 -8.226 1.00 97.88 200 HIS A C 1
ATOM 1587 O O . HIS A 1 200 ? 0.643 -17.346 -7.554 1.00 97.88 200 HIS A O 1
ATOM 1593 N N . TYR A 1 201 ? -0.994 -15.849 -7.884 1.00 98.00 201 TYR A N 1
ATOM 1594 C CA . TYR A 1 201 ? -1.778 -16.124 -6.677 1.00 98.00 201 TYR A CA 1
ATOM 1595 C C . TYR A 1 201 ? -3.137 -16.748 -7.015 1.00 98.00 201 TYR A C 1
ATOM 1597 O O . TYR A 1 201 ? -4.140 -16.442 -6.369 1.00 98.00 201 TYR A O 1
ATOM 1605 N N . ALA A 1 202 ? -3.188 -17.613 -8.032 1.00 96.94 202 ALA A N 1
ATOM 1606 C CA . ALA A 1 202 ? -4.433 -18.155 -8.583 1.00 96.94 202 ALA A CA 1
ATOM 1607 C C . ALA A 1 202 ? -5.386 -18.744 -7.526 1.00 96.94 202 ALA A C 1
ATOM 1609 O O . ALA A 1 202 ? -6.595 -18.547 -7.616 1.00 96.94 202 ALA A O 1
ATOM 1610 N N . SER A 1 203 ? -4.854 -19.407 -6.494 1.00 97.19 203 SER A N 1
ATOM 1611 C CA . SER A 1 203 ? -5.651 -19.998 -5.409 1.00 97.19 203 SER A CA 1
ATOM 1612 C C . SER A 1 203 ? -6.305 -18.978 -4.469 1.00 97.19 203 SER A C 1
ATOM 1614 O O . SER A 1 203 ? -7.284 -19.313 -3.811 1.00 97.19 203 SER A O 1
ATOM 1616 N N . LEU A 1 204 ? -5.781 -17.751 -4.387 1.00 97.94 204 LEU A N 1
ATOM 1617 C CA . LEU A 1 204 ? -6.257 -16.702 -3.475 1.00 97.94 204 LEU A CA 1
ATOM 1618 C C . LEU A 1 204 ? -7.021 -15.591 -4.208 1.00 97.94 204 LEU A C 1
ATOM 1620 O O . LEU A 1 204 ? -7.888 -14.943 -3.625 1.00 97.94 204 LEU A O 1
ATOM 1624 N N . TRP A 1 205 ? -6.716 -15.376 -5.491 1.00 97.62 205 TRP A N 1
ATOM 1625 C CA . TRP A 1 205 ? -7.239 -14.263 -6.283 1.00 97.62 205 TRP A CA 1
ATOM 1626 C C . TRP A 1 205 ? -8.769 -14.239 -6.362 1.00 97.62 205 TRP A C 1
ATOM 1628 O O . TRP A 1 205 ? -9.373 -13.193 -6.135 1.00 97.62 205 TRP A O 1
ATOM 1638 N N . GLY A 1 206 ? -9.400 -15.390 -6.622 1.00 96.56 206 GLY A N 1
ATOM 1639 C CA . GLY A 1 206 ? -10.862 -15.495 -6.690 1.00 96.56 206 GLY A CA 1
ATOM 1640 C C . GLY A 1 206 ? -11.541 -15.080 -5.382 1.00 96.56 206 GLY A C 1
ATOM 1641 O O . GLY A 1 206 ? -12.431 -14.235 -5.395 1.00 96.56 206 GLY A O 1
ATOM 1642 N N . GLY A 1 207 ? -11.048 -15.585 -4.246 1.00 96.75 207 GLY A N 1
ATOM 1643 C CA . GLY A 1 207 ? -11.579 -15.225 -2.929 1.00 96.75 207 GLY A CA 1
ATOM 1644 C C . GLY A 1 207 ? -11.402 -13.740 -2.601 1.00 96.75 207 GLY A C 1
ATOM 1645 O O . GLY A 1 207 ? -12.297 -13.124 -2.029 1.00 96.75 207 GLY A O 1
ATOM 1646 N N . TYR A 1 208 ? -10.287 -13.127 -3.008 1.00 97.50 208 TYR A N 1
ATOM 1647 C CA . TYR A 1 208 ? -10.100 -11.683 -2.861 1.00 97.50 208 TYR A CA 1
ATOM 1648 C C . TYR A 1 208 ? -11.141 -10.873 -3.652 1.00 97.50 208 TYR A C 1
ATOM 1650 O O . TYR A 1 208 ? -11.745 -9.959 -3.090 1.00 97.50 208 TYR A O 1
ATOM 1658 N N . LEU A 1 209 ? -11.393 -11.231 -4.915 1.00 97.31 209 LEU A N 1
ATOM 1659 C CA . LEU A 1 209 ? -12.389 -10.546 -5.748 1.00 97.31 209 LEU A CA 1
ATOM 1660 C C . LEU A 1 209 ? -13.808 -10.681 -5.184 1.00 97.31 209 LEU A C 1
ATOM 1662 O O . LEU A 1 209 ? -14.563 -9.712 -5.180 1.00 97.31 209 LEU A O 1
ATOM 1666 N N . GLU A 1 210 ? -14.165 -11.852 -4.653 1.00 96.56 210 GLU A N 1
ATOM 1667 C CA . GLU A 1 210 ? -15.451 -12.064 -3.976 1.00 96.56 210 GLU A CA 1
ATOM 1668 C C . GLU A 1 210 ? -15.599 -11.170 -2.736 1.00 96.56 210 GLU A C 1
ATOM 1670 O O . GLU A 1 210 ? -16.655 -10.572 -2.514 1.00 96.56 210 GLU A O 1
ATOM 1675 N N . LEU A 1 211 ? -14.530 -11.034 -1.945 1.00 96.56 211 LEU A N 1
ATOM 1676 C CA . LEU A 1 211 ? -14.516 -10.203 -0.741 1.00 96.56 211 LEU A CA 1
ATOM 1677 C C . LEU A 1 211 ? -14.689 -8.710 -1.049 1.00 96.56 211 LEU A C 1
ATOM 1679 O O . LEU A 1 211 ? -15.354 -8.003 -0.285 1.00 96.56 211 LEU A O 1
ATOM 1683 N N . THR A 1 212 ? -14.098 -8.215 -2.138 1.00 94.88 212 THR A N 1
ATOM 1684 C CA . THR A 1 212 ? -14.199 -6.800 -2.523 1.00 94.88 212 THR A CA 1
ATOM 1685 C C . THR A 1 212 ? -15.385 -6.501 -3.438 1.00 94.88 212 THR A C 1
ATOM 1687 O O . THR A 1 212 ? -15.839 -5.355 -3.499 1.00 94.88 212 THR A O 1
ATOM 1690 N N . GLY A 1 213 ? -15.936 -7.515 -4.106 1.00 94.12 213 GLY A N 1
ATOM 1691 C CA . GLY A 1 213 ? -16.918 -7.354 -5.177 1.00 94.12 213 GLY A CA 1
ATOM 1692 C C . GLY A 1 213 ? -16.327 -6.727 -6.443 1.00 94.12 213 GLY A C 1
ATOM 1693 O O . GLY A 1 213 ? -17.072 -6.127 -7.218 1.00 94.12 213 GLY A O 1
ATOM 1694 N N . ASP A 1 214 ? -15.006 -6.803 -6.624 1.00 93.50 214 ASP A N 1
ATOM 1695 C CA . ASP A 1 214 ? -14.333 -6.344 -7.838 1.00 93.50 214 ASP A CA 1
ATOM 1696 C C . ASP A 1 214 ? -14.476 -7.370 -8.965 1.00 93.50 214 ASP A C 1
ATOM 1698 O O . ASP A 1 214 ? -14.630 -8.570 -8.734 1.00 93.50 214 ASP A O 1
ATOM 1702 N N . SER A 1 215 ? -14.398 -6.896 -10.207 1.00 91.12 215 SER A N 1
ATOM 1703 C CA . SER A 1 215 ? -14.403 -7.756 -11.388 1.00 91.12 215 SER A CA 1
ATOM 1704 C C . SER A 1 215 ? -13.146 -7.506 -12.214 1.00 91.12 215 SER A C 1
ATOM 1706 O O . SER A 1 215 ? -12.850 -6.348 -12.503 1.00 91.12 215 SER A O 1
ATOM 1708 N N . PRO A 1 216 ? -12.448 -8.545 -12.708 1.00 85.50 216 PRO A N 1
ATOM 1709 C CA . PRO A 1 216 ? -11.369 -8.367 -13.678 1.00 85.50 216 PRO A CA 1
ATOM 1710 C C . PRO A 1 216 ? -11.810 -7.576 -14.915 1.00 85.50 216 PRO A C 1
ATOM 1712 O O . PRO A 1 216 ? -11.014 -6.855 -15.503 1.00 85.50 216 PRO A O 1
ATOM 1715 N N . SER A 1 217 ? -13.095 -7.658 -15.281 1.00 88.19 217 SER A N 1
ATOM 1716 C CA . SER A 1 217 ? -13.665 -6.929 -16.416 1.00 88.19 217 SER A CA 1
ATOM 1717 C C . SER A 1 217 ? -13.795 -5.418 -16.195 1.00 88.19 217 SER A C 1
ATOM 1719 O O . SER A 1 217 ? -14.154 -4.713 -17.133 1.00 88.19 217 SER A O 1
ATOM 1721 N N . SER A 1 218 ? -13.576 -4.908 -14.974 1.00 90.00 218 SER A N 1
ATOM 1722 C CA . SER A 1 218 ? -13.559 -3.462 -14.713 1.00 90.00 218 SER A CA 1
ATOM 1723 C C . SER A 1 218 ? -12.230 -2.807 -15.096 1.00 90.00 218 SER A C 1
ATOM 1725 O O . SER A 1 218 ? -12.140 -1.582 -15.111 1.00 90.00 218 SER A O 1
ATOM 1727 N N . LEU A 1 219 ? -11.197 -3.607 -15.369 1.00 91.69 219 LEU A N 1
ATOM 1728 C CA . LEU A 1 219 ? -9.903 -3.157 -15.868 1.00 91.69 219 LEU A CA 1
ATOM 1729 C C . LEU A 1 219 ? -9.863 -3.291 -17.400 1.00 91.69 219 LEU A C 1
ATOM 1731 O O . LEU A 1 219 ? -10.578 -4.127 -17.963 1.00 91.69 219 LEU A O 1
ATOM 1735 N N . PRO A 1 220 ? -9.042 -2.487 -18.102 1.00 92.62 220 PRO A N 1
ATOM 1736 C CA . PRO A 1 220 ? -8.812 -2.702 -19.526 1.00 92.62 220 PRO A CA 1
ATOM 1737 C C . PRO A 1 220 ? -8.170 -4.075 -19.777 1.00 92.62 220 PRO A C 1
ATOM 1739 O O . PRO A 1 220 ? -7.647 -4.714 -18.863 1.00 92.62 220 PRO A O 1
ATOM 1742 N N . ALA A 1 221 ? -8.178 -4.526 -21.033 1.00 92.31 221 ALA A N 1
ATOM 1743 C CA . ALA A 1 221 ? -7.447 -5.732 -21.405 1.00 92.31 221 ALA A CA 1
ATOM 1744 C C . ALA A 1 221 ? -5.949 -5.570 -21.068 1.00 92.31 221 ALA A C 1
ATOM 1746 O O . ALA A 1 221 ? -5.391 -4.495 -21.317 1.00 92.31 221 ALA A O 1
ATOM 1747 N N . PRO A 1 222 ? -5.295 -6.602 -20.504 1.00 92.25 222 PRO A N 1
ATOM 1748 C CA . PRO A 1 222 ? -3.878 -6.535 -20.179 1.00 92.25 222 PRO A CA 1
ATOM 1749 C C . PRO A 1 222 ? -3.065 -6.519 -21.475 1.00 92.25 222 PRO A C 1
ATOM 1751 O O . PRO A 1 222 ? -2.916 -7.548 -22.132 1.00 92.25 222 PRO A O 1
ATOM 1754 N N . ASP A 1 223 ? -2.540 -5.350 -21.829 1.00 92.94 223 ASP A N 1
ATOM 1755 C CA . ASP A 1 223 ? -1.679 -5.154 -22.993 1.00 92.94 223 ASP A CA 1
ATOM 1756 C C . ASP A 1 223 ? -0.330 -4.582 -22.555 1.00 92.94 223 ASP A C 1
ATOM 1758 O O . ASP A 1 223 ? -0.265 -3.743 -21.651 1.00 92.94 223 ASP A O 1
ATOM 1762 N N . ASP A 1 224 ? 0.752 -5.078 -23.156 1.00 95.25 224 ASP A N 1
ATOM 1763 C CA . ASP A 1 224 ? 2.100 -4.629 -22.809 1.00 95.25 224 ASP A CA 1
ATOM 1764 C C . ASP A 1 224 ? 2.379 -3.269 -23.456 1.00 95.25 224 ASP A C 1
ATOM 1766 O O . ASP A 1 224 ? 1.919 -2.963 -24.554 1.00 95.25 224 ASP A O 1
ATOM 1770 N N . PHE A 1 225 ? 3.142 -2.426 -22.772 1.00 93.69 225 PHE A N 1
ATOM 1771 C CA . PHE A 1 225 ? 3.475 -1.096 -23.268 1.00 93.69 225 PHE A CA 1
ATOM 1772 C C . PHE A 1 225 ? 4.833 -0.647 -22.751 1.00 93.69 225 PHE A C 1
ATOM 1774 O O . PHE A 1 225 ? 5.317 -1.108 -21.720 1.00 93.69 225 PHE A O 1
ATOM 1781 N N . GLU A 1 226 ? 5.458 0.274 -23.474 1.00 93.44 226 GLU A N 1
ATOM 1782 C CA . GLU A 1 226 ? 6.762 0.807 -23.097 1.00 93.44 226 GLU A CA 1
ATOM 1783 C C . GLU A 1 226 ? 6.654 1.792 -21.931 1.00 93.44 226 GLU A C 1
ATOM 1785 O O . GLU A 1 226 ? 5.826 2.708 -21.932 1.00 93.44 226 GLU A O 1
ATOM 1790 N N . ILE A 1 227 ? 7.549 1.624 -20.960 1.00 88.94 227 ILE A N 1
ATOM 1791 C CA . ILE A 1 227 ? 7.739 2.541 -19.844 1.00 88.94 227 ILE A CA 1
ATOM 1792 C C . ILE A 1 227 ? 9.148 3.118 -19.939 1.00 88.94 227 ILE A C 1
ATOM 1794 O O . ILE A 1 227 ? 10.134 2.382 -19.978 1.00 88.94 227 ILE A O 1
ATOM 1798 N N . ASP A 1 228 ? 9.249 4.445 -19.932 1.00 86.25 228 ASP A N 1
ATOM 1799 C CA . ASP A 1 228 ? 10.521 5.164 -19.953 1.00 86.25 228 ASP A CA 1
ATOM 1800 C C . ASP A 1 228 ? 10.553 6.226 -18.845 1.00 86.25 228 ASP A C 1
ATOM 1802 O O . ASP A 1 228 ? 9.904 7.269 -18.931 1.00 86.25 228 ASP A O 1
ATOM 1806 N N . PHE A 1 229 ? 11.339 5.958 -17.803 1.00 73.69 229 PHE A N 1
ATOM 1807 C CA . PHE A 1 229 ? 11.658 6.911 -16.737 1.00 73.69 229 PHE A CA 1
ATOM 1808 C C . PHE A 1 229 ? 13.049 7.540 -16.899 1.00 73.69 229 PHE A C 1
ATOM 1810 O O . PHE A 1 229 ? 13.491 8.282 -16.023 1.00 73.69 229 PHE A O 1
ATOM 1817 N N . THR A 1 230 ? 13.773 7.222 -17.977 1.00 66.12 230 THR A N 1
ATOM 1818 C CA . THR A 1 230 ? 15.081 7.827 -18.285 1.00 66.12 230 THR A CA 1
ATOM 1819 C C . THR A 1 230 ? 14.924 9.225 -18.870 1.00 66.12 230 THR A C 1
ATOM 1821 O O . THR A 1 230 ? 15.782 10.087 -18.675 1.00 66.12 230 THR A O 1
ATOM 1824 N N . ALA A 1 231 ? 13.797 9.484 -19.534 1.00 50.53 231 ALA A N 1
ATOM 1825 C CA . ALA A 1 231 ? 13.401 10.824 -19.910 1.00 50.53 231 ALA A CA 1
ATOM 1826 C C . ALA A 1 231 ? 12.974 11.587 -18.649 1.00 50.53 231 ALA A C 1
ATOM 1828 O O . ALA A 1 231 ? 11.937 11.291 -18.055 1.00 50.53 231 ALA A O 1
ATOM 1829 N N . SER A 1 232 ? 13.744 12.602 -18.245 1.00 43.62 232 SER A N 1
ATOM 1830 C CA . SER A 1 232 ? 13.229 13.681 -17.398 1.00 43.62 232 SER A CA 1
ATOM 1831 C C . SER A 1 232 ? 11.862 14.063 -17.953 1.00 43.62 232 SER A C 1
ATOM 1833 O O . SER A 1 232 ? 11.803 14.517 -19.096 1.00 43.62 232 SER A O 1
ATOM 1835 N N . ALA A 1 233 ? 10.776 13.804 -17.216 1.00 38.28 233 ALA A N 1
ATOM 1836 C CA . ALA A 1 233 ? 9.437 14.054 -17.729 1.00 38.28 233 ALA A CA 1
ATOM 1837 C C . ALA A 1 233 ? 9.364 15.512 -18.187 1.00 38.28 233 ALA A C 1
ATOM 1839 O O . ALA A 1 233 ? 9.364 16.433 -17.367 1.00 38.28 233 ALA A O 1
ATOM 1840 N N . LYS A 1 234 ? 9.352 15.723 -19.508 1.00 32.50 234 LYS A N 1
ATOM 1841 C CA . LYS A 1 234 ? 8.954 16.995 -20.090 1.00 32.50 234 LYS A CA 1
ATOM 1842 C C . LYS A 1 234 ? 7.482 17.116 -19.741 1.00 32.50 234 LYS A C 1
ATOM 1844 O O . LYS A 1 234 ? 6.644 16.465 -20.356 1.00 32.50 234 LYS A O 1
ATOM 1849 N N . VAL A 1 235 ? 7.189 17.878 -18.692 1.00 29.19 235 VAL A N 1
ATOM 1850 C CA . VAL A 1 235 ? 5.827 18.332 -18.419 1.00 29.19 235 VAL A CA 1
ATOM 1851 C C . VAL A 1 235 ? 5.331 18.964 -19.725 1.00 29.19 235 VAL A C 1
ATOM 1853 O O . VAL A 1 235 ? 6.025 19.845 -20.236 1.00 29.19 235 VAL A O 1
ATOM 1856 N N . PRO A 1 236 ? 4.217 18.498 -20.316 1.00 29.28 236 PRO A N 1
ATOM 1857 C CA . PRO A 1 236 ? 3.692 19.100 -21.533 1.00 29.28 236 PRO A CA 1
ATOM 1858 C C . PRO A 1 236 ? 3.468 20.598 -21.288 1.00 29.28 236 PRO A C 1
ATOM 1860 O O . PRO A 1 236 ? 2.773 20.957 -20.336 1.00 29.28 236 PRO A O 1
ATOM 1863 N N . GLU A 1 237 ? 4.035 21.469 -22.131 1.00 31.02 237 GLU A N 1
ATOM 1864 C CA . GLU A 1 237 ? 3.895 22.942 -22.046 1.00 31.02 237 GLU A CA 1
ATOM 1865 C C . GLU A 1 237 ? 2.425 23.412 -22.099 1.00 31.02 237 GLU A C 1
ATOM 1867 O O . GLU A 1 237 ? 2.097 24.562 -21.821 1.00 31.02 237 GLU A O 1
ATOM 1872 N N . ASN A 1 238 ? 1.522 22.493 -22.423 1.00 27.25 238 ASN A N 1
ATOM 1873 C CA . ASN A 1 238 ? 0.107 22.689 -22.665 1.00 27.25 238 ASN A CA 1
ATOM 1874 C C . ASN A 1 238 ? -0.722 22.728 -21.369 1.00 27.25 238 ASN A C 1
ATOM 1876 O O . ASN A 1 238 ? -1.883 23.131 -21.411 1.00 27.25 238 ASN A O 1
ATOM 1880 N N . VAL A 1 239 ? -0.170 22.319 -20.219 1.00 23.59 239 VAL A N 1
ATOM 1881 C CA . VAL A 1 239 ? -0.872 22.433 -18.931 1.00 23.59 239 VAL A CA 1
ATOM 1882 C C . VAL A 1 239 ? -0.549 23.793 -18.312 1.00 23.59 239 VAL A C 1
ATOM 1884 O O . VAL A 1 239 ? 0.259 23.912 -17.391 1.00 23.59 239 VAL A O 1
ATOM 1887 N N . LYS A 1 240 ? -1.200 24.846 -18.823 1.00 22.53 240 LYS A N 1
ATOM 1888 C CA . LYS A 1 240 ? -1.348 26.106 -18.085 1.00 22.53 240 LYS A CA 1
ATOM 1889 C C . LYS A 1 240 ? -2.210 25.830 -16.853 1.00 22.53 240 LYS A C 1
ATOM 1891 O O . LYS A 1 240 ? -3.432 25.905 -16.912 1.00 22.53 240 LYS A O 1
ATOM 1896 N N . ILE A 1 241 ? -1.576 25.522 -15.726 1.00 23.27 241 ILE A N 1
ATOM 1897 C CA . ILE A 1 241 ? -2.191 25.797 -14.429 1.00 23.27 241 ILE A CA 1
ATOM 1898 C C . ILE A 1 241 ? -2.087 27.312 -14.270 1.00 23.27 241 ILE A C 1
ATOM 1900 O O . ILE A 1 241 ? -1.016 27.838 -13.971 1.00 23.27 241 ILE A O 1
ATOM 1904 N N . GLU A 1 242 ? -3.170 28.026 -14.571 1.00 22.31 242 GLU A N 1
ATOM 1905 C CA . GLU A 1 242 ? -3.263 29.455 -14.288 1.00 22.31 242 GLU A CA 1
ATOM 1906 C C . GLU A 1 242 ? -3.256 29.658 -12.766 1.00 22.31 242 GLU A C 1
ATOM 1908 O O . GLU A 1 242 ? -4.302 29.698 -12.127 1.00 22.31 242 GLU A O 1
ATOM 1913 N N . SER A 1 243 ? -2.073 29.801 -12.162 1.00 26.94 243 SER A N 1
ATOM 1914 C CA . SER A 1 243 ? -1.966 30.489 -10.876 1.00 26.94 243 SER A CA 1
ATOM 1915 C C . SER A 1 243 ? -2.005 31.989 -11.166 1.00 26.94 243 SER A C 1
ATOM 1917 O O . SER A 1 243 ? -0.966 32.628 -11.354 1.00 26.94 243 SER A O 1
ATOM 1919 N N . ARG A 1 244 ? -3.208 32.549 -11.306 1.00 24.08 244 ARG A N 1
ATOM 1920 C CA . ARG A 1 244 ? -3.364 34.002 -11.377 1.00 24.08 244 ARG A CA 1
ATOM 1921 C C . ARG A 1 244 ? -3.038 34.635 -10.025 1.00 24.08 244 ARG A C 1
ATOM 1923 O O . ARG A 1 244 ? -3.580 34.237 -9.001 1.00 24.08 244 ARG A O 1
ATOM 1930 N N . ASP A 1 245 ? -2.152 35.623 -10.121 1.00 27.56 245 ASP A N 1
ATOM 1931 C CA . ASP A 1 245 ? -2.068 36.868 -9.359 1.00 27.56 245 ASP A CA 1
ATOM 1932 C C . ASP A 1 245 ? -2.011 36.812 -7.831 1.00 27.56 245 ASP A C 1
ATOM 1934 O O . ASP A 1 245 ? -3.031 36.715 -7.162 1.00 27.56 245 ASP A O 1
ATOM 1938 N N . LEU A 1 246 ? -0.799 37.028 -7.297 1.00 26.80 246 LEU A N 1
ATOM 1939 C CA . LEU A 1 246 ? -0.508 37.928 -6.163 1.00 26.80 246 LEU A CA 1
ATOM 1940 C C . LEU A 1 246 ? 1.008 37.940 -5.886 1.00 26.80 246 LEU A C 1
ATOM 1942 O O . LEU A 1 246 ? 1.479 37.579 -4.813 1.00 26.80 246 LEU A O 1
ATOM 1946 N N . VAL A 1 247 ? 1.818 38.338 -6.872 1.00 28.11 247 VAL A N 1
ATOM 1947 C CA . VAL A 1 247 ? 3.249 38.604 -6.639 1.00 28.11 247 VAL A CA 1
ATOM 1948 C C . VAL A 1 247 ? 3.599 39.970 -7.200 1.00 28.11 247 VAL A C 1
ATOM 1950 O O . VAL A 1 247 ? 4.204 40.091 -8.257 1.00 28.11 247 VAL A O 1
ATOM 1953 N N . SER A 1 248 ? 3.230 41.019 -6.472 1.00 29.95 248 SER A N 1
ATOM 1954 C CA . SER A 1 248 ? 3.982 42.272 -6.512 1.00 29.95 248 SER A CA 1
ATOM 1955 C C . SER A 1 248 ? 3.567 43.188 -5.364 1.00 29.95 248 SER A C 1
ATOM 1957 O O . SER A 1 248 ? 2.394 43.534 -5.268 1.00 29.95 248 SER A O 1
ATOM 1959 N N . LYS A 1 249 ? 4.576 43.650 -4.608 1.00 30.58 249 LYS A N 1
ATOM 1960 C CA . LYS A 1 249 ? 4.568 44.730 -3.597 1.00 30.58 249 LYS A CA 1
ATOM 1961 C C . LYS A 1 249 ? 4.213 44.313 -2.164 1.00 30.58 249 LYS A C 1
ATOM 1963 O O . LYS A 1 249 ? 3.115 44.559 -1.687 1.00 30.58 249 LYS A O 1
ATOM 1968 N N . ILE A 1 250 ? 5.199 43.771 -1.450 1.00 28.41 250 ILE A N 1
ATOM 1969 C CA . ILE A 1 250 ? 5.223 43.789 0.018 1.00 28.41 250 ILE A CA 1
ATOM 1970 C C . ILE A 1 250 ? 6.529 44.478 0.427 1.00 28.41 250 ILE A C 1
ATOM 1972 O O . ILE A 1 250 ? 7.611 43.964 0.145 1.00 28.41 250 ILE A O 1
ATOM 1976 N N . GLU A 1 251 ? 6.429 45.661 1.032 1.00 30.61 251 GLU A N 1
ATOM 1977 C CA . GLU A 1 251 ? 7.563 46.382 1.622 1.00 30.61 251 GLU A CA 1
ATOM 1978 C C . GLU A 1 251 ? 7.735 45.947 3.085 1.00 30.61 251 GLU A C 1
ATOM 1980 O O . GLU A 1 251 ? 6.782 45.973 3.860 1.00 30.61 251 GLU A O 1
ATOM 1985 N N . ALA A 1 252 ? 8.942 45.519 3.466 1.00 29.03 252 ALA A N 1
ATOM 1986 C CA . ALA A 1 252 ? 9.257 45.086 4.829 1.00 29.03 252 ALA A CA 1
ATOM 1987 C C . ALA A 1 252 ? 9.529 46.299 5.737 1.00 29.03 252 ALA A C 1
ATOM 1989 O O . ALA A 1 252 ? 10.364 47.136 5.389 1.00 29.03 252 ALA A O 1
ATOM 1990 N N . LYS A 1 253 ? 8.856 46.387 6.896 1.00 30.44 253 LYS A N 1
ATOM 1991 C CA . LYS A 1 253 ? 8.929 47.569 7.779 1.00 30.44 253 LYS A CA 1
ATOM 1992 C C . LYS A 1 253 ? 9.739 47.406 9.072 1.00 30.44 253 LYS A C 1
ATOM 1994 O O . LYS A 1 253 ? 10.350 48.390 9.469 1.00 30.44 253 LYS A O 1
ATOM 1999 N N . GLU A 1 254 ? 9.836 46.232 9.710 1.00 29.80 254 GLU A N 1
ATOM 2000 C CA . GLU A 1 254 ? 10.561 46.085 10.999 1.00 29.80 254 GLU A CA 1
ATOM 2001 C C . GLU A 1 254 ? 11.158 44.674 11.238 1.00 29.80 254 GLU A C 1
ATOM 2003 O O . GLU A 1 254 ? 10.667 43.684 10.696 1.00 29.80 254 GLU A O 1
ATOM 2008 N N . ALA A 1 255 ? 12.219 44.580 12.061 1.00 27.39 255 ALA A N 1
ATOM 2009 C CA . ALA A 1 255 ? 12.963 43.350 12.397 1.00 27.39 255 ALA A CA 1
ATOM 2010 C C . ALA A 1 255 ? 12.778 42.932 13.878 1.00 27.39 255 ALA A C 1
ATOM 2012 O O . ALA A 1 255 ? 12.740 43.797 14.752 1.00 27.39 255 ALA A O 1
ATOM 2013 N N . PHE A 1 256 ? 12.710 41.622 14.177 1.00 27.94 256 PHE A N 1
ATOM 2014 C CA . PHE A 1 256 ? 12.551 41.078 15.544 1.00 27.94 256 PHE A CA 1
ATOM 2015 C C . PHE A 1 256 ? 13.401 39.823 15.806 1.00 27.94 256 PHE A C 1
ATOM 2017 O O . PHE A 1 256 ? 13.429 38.915 14.980 1.00 27.94 256 PHE A O 1
ATOM 2024 N N . ASP A 1 257 ? 13.988 39.727 17.007 1.00 25.69 257 ASP A N 1
ATOM 2025 C CA . ASP A 1 257 ? 14.822 38.604 17.466 1.00 25.69 257 ASP A CA 1
ATOM 2026 C C . ASP A 1 257 ? 14.056 37.281 17.680 1.00 25.69 257 ASP A C 1
ATOM 2028 O O . ASP A 1 257 ? 13.339 37.102 18.667 1.00 25.69 257 ASP A O 1
ATOM 2032 N N . LEU A 1 258 ? 14.298 36.296 16.804 1.00 26.83 258 LEU A N 1
ATOM 2033 C CA . LEU A 1 258 ? 14.027 34.874 17.061 1.00 26.83 258 LEU A CA 1
ATOM 2034 C C . LEU A 1 258 ? 15.267 34.205 17.674 1.00 26.83 258 LEU A C 1
ATOM 2036 O O . LEU A 1 258 ? 16.338 34.173 17.064 1.00 26.83 258 LEU A O 1
ATOM 2040 N N . LYS A 1 259 ? 15.134 33.617 18.867 1.00 27.08 259 LYS A N 1
ATOM 2041 C CA . LYS A 1 259 ? 16.242 32.918 19.531 1.00 27.08 259 LYS A CA 1
ATOM 2042 C C . LYS A 1 259 ? 16.357 31.473 19.035 1.00 27.08 259 LYS A C 1
ATOM 2044 O O . LYS A 1 259 ? 15.471 30.669 19.284 1.00 27.08 259 LYS A O 1
ATOM 2049 N N . LEU A 1 260 ? 17.527 31.121 18.501 1.00 26.27 260 LEU A N 1
ATOM 2050 C CA . LEU A 1 260 ? 18.301 29.973 18.990 1.00 26.27 260 LEU A CA 1
ATOM 2051 C C . LEU A 1 260 ? 19.800 30.296 18.843 1.00 26.27 260 LEU A C 1
ATOM 2053 O O . LEU A 1 260 ? 20.315 30.519 17.755 1.00 26.27 260 LEU A O 1
ATOM 2057 N N . VAL A 1 261 ? 20.437 30.430 20.008 1.00 27.94 261 VAL A N 1
ATOM 2058 C CA . VAL A 1 261 ? 21.835 30.764 20.342 1.00 27.94 261 VAL A CA 1
ATOM 2059 C C . VAL A 1 261 ? 22.844 30.826 19.173 1.00 27.94 261 VAL A C 1
ATOM 2061 O O . VAL A 1 261 ? 23.530 29.864 18.854 1.00 27.94 261 VAL A O 1
ATOM 2064 N N . THR A 1 262 ? 23.082 32.020 18.631 1.00 23.95 262 THR A N 1
ATOM 2065 C CA . THR A 1 262 ? 24.345 32.745 18.869 1.00 23.95 262 THR A CA 1
ATOM 2066 C C . THR A 1 262 ? 24.098 34.229 18.632 1.00 23.95 262 THR A C 1
ATOM 2068 O O . THR A 1 262 ? 23.754 34.642 17.527 1.00 23.95 262 THR A O 1
ATOM 2071 N N . VAL A 1 263 ? 24.268 35.016 19.689 1.00 30.50 263 VAL A N 1
ATOM 2072 C CA . VAL A 1 263 ? 24.200 36.477 19.667 1.00 30.50 263 VAL A CA 1
ATOM 2073 C C . VAL A 1 263 ? 25.311 37.016 18.761 1.00 30.50 263 VAL A C 1
ATOM 2075 O O . VAL A 1 263 ? 26.478 36.665 18.931 1.00 30.50 263 VAL A O 1
ATOM 2078 N N . ASN A 1 264 ? 24.952 37.865 17.799 1.00 30.30 264 ASN A N 1
ATOM 2079 C CA . ASN A 1 264 ? 25.820 38.955 17.361 1.00 30.30 264 ASN A CA 1
ATOM 2080 C C . ASN A 1 264 ? 24.927 40.134 16.943 1.00 30.30 264 ASN A C 1
ATOM 2082 O O . ASN A 1 264 ? 24.341 40.132 15.861 1.00 30.30 264 ASN A O 1
ATOM 2086 N N . GLU A 1 265 ? 24.809 41.106 17.845 1.00 31.69 265 GLU A N 1
ATOM 2087 C CA . GLU A 1 265 ? 23.879 42.249 17.841 1.00 31.69 265 GLU A CA 1
ATOM 2088 C C . GLU A 1 265 ? 24.148 43.296 16.741 1.00 31.69 265 GLU A C 1
ATOM 2090 O O . GLU A 1 265 ? 23.572 44.377 16.758 1.00 31.69 265 GLU A O 1
ATOM 2095 N N . SER A 1 266 ? 25.004 43.016 15.755 1.00 28.61 266 SER A N 1
ATOM 2096 C CA . SER A 1 266 ? 25.513 44.056 14.849 1.00 28.61 266 SER A CA 1
ATOM 2097 C C . SER A 1 266 ? 24.886 44.114 13.450 1.00 28.61 266 SER A C 1
ATOM 2099 O O . SER A 1 266 ? 25.222 45.037 12.710 1.00 28.61 266 SER A O 1
ATOM 2101 N N . GLN A 1 267 ? 24.010 43.180 13.030 1.00 32.62 267 GLN A N 1
ATOM 2102 C CA . GLN A 1 267 ? 23.627 43.115 11.601 1.00 32.62 267 GLN A CA 1
ATOM 2103 C C . GLN A 1 267 ? 22.154 42.902 11.204 1.00 32.62 267 GLN A C 1
ATOM 2105 O O . GLN A 1 267 ? 21.902 42.987 10.010 1.00 32.62 267 GLN A O 1
ATOM 2110 N N . GLY A 1 268 ? 21.169 42.711 12.089 1.00 31.53 268 GLY A N 1
ATOM 2111 C CA . GLY A 1 268 ? 19.743 42.796 11.695 1.00 31.53 268 GLY A CA 1
ATOM 2112 C C . GLY A 1 268 ? 19.225 41.734 10.702 1.00 31.53 268 GLY A C 1
ATOM 2113 O O . GLY A 1 268 ? 18.436 42.061 9.820 1.00 31.53 268 GLY A O 1
ATOM 2114 N N . TYR A 1 269 ? 19.664 40.474 10.829 1.00 32.88 269 TYR A N 1
ATOM 2115 C CA . TYR A 1 269 ? 19.108 39.322 10.096 1.00 32.88 269 TYR A CA 1
ATOM 2116 C C . TYR A 1 269 ? 19.107 38.068 10.972 1.00 32.88 269 TYR A C 1
ATOM 2118 O O . TYR A 1 269 ? 20.073 37.826 11.698 1.00 32.88 269 TYR A O 1
ATOM 2126 N N . HIS A 1 270 ? 18.081 37.226 10.826 1.00 44.50 270 HIS A N 1
ATOM 2127 C CA . HIS A 1 270 ? 17.951 35.955 11.548 1.00 44.50 270 HIS A CA 1
ATOM 2128 C C . HIS A 1 270 ? 18.210 34.781 10.610 1.00 44.50 270 HIS A C 1
ATOM 2130 O O . HIS A 1 270 ? 17.811 34.803 9.449 1.00 44.50 270 HIS A O 1
ATOM 2136 N N . SER A 1 271 ? 18.887 33.745 11.099 1.00 36.12 271 SER A N 1
ATOM 2137 C CA . SER A 1 271 ? 19.235 32.583 10.286 1.00 36.12 271 SER A CA 1
ATOM 2138 C C . SER A 1 271 ? 19.228 31.294 11.086 1.00 36.12 271 SER A C 1
ATOM 2140 O O . SER A 1 271 ? 19.828 31.241 12.158 1.00 36.12 271 SER A O 1
ATOM 2142 N N . ARG A 1 272 ? 18.651 30.237 10.517 1.00 41.69 272 ARG A N 1
ATOM 2143 C CA . ARG A 1 272 ? 18.784 28.867 11.022 1.00 41.69 272 ARG A CA 1
ATOM 2144 C C . ARG A 1 272 ? 19.965 28.182 10.336 1.00 41.69 272 ARG A C 1
ATOM 2146 O O . ARG A 1 272 ? 20.019 28.201 9.109 1.00 41.69 272 ARG A O 1
ATOM 2153 N N . LEU A 1 273 ? 20.872 27.579 11.110 1.00 38.50 273 LEU A N 1
ATOM 2154 C CA . LEU A 1 273 ? 21.816 26.592 10.584 1.00 38.50 273 LEU A CA 1
ATOM 2155 C C . LEU A 1 273 ? 21.014 25.345 10.211 1.00 38.50 273 LEU A C 1
ATOM 2157 O O . LEU A 1 273 ? 20.324 24.785 11.066 1.00 38.50 273 LEU A O 1
ATOM 2161 N N . LEU A 1 274 ? 21.070 24.924 8.952 1.00 45.69 274 LEU A N 1
ATOM 2162 C CA . LEU A 1 274 ? 20.469 23.651 8.566 1.00 45.69 274 LEU A CA 1
ATOM 2163 C C . LEU A 1 274 ? 21.314 22.512 9.143 1.00 45.69 274 LEU A C 1
ATOM 2165 O O . LEU A 1 274 ? 22.471 22.354 8.759 1.00 45.69 274 LEU A O 1
ATOM 2169 N N . ASP A 1 275 ? 20.737 21.742 10.065 1.00 42.47 275 ASP A N 1
ATOM 2170 C CA . ASP A 1 275 ? 21.328 20.489 10.526 1.00 42.47 275 ASP A CA 1
ATOM 2171 C C . ASP A 1 275 ? 21.218 19.450 9.393 1.00 42.47 275 ASP A C 1
ATOM 2173 O O . ASP A 1 275 ? 20.095 19.098 9.008 1.00 42.47 275 ASP A O 1
ATOM 2177 N N . PRO A 1 276 ? 22.343 18.957 8.842 1.00 39.31 276 PRO A N 1
ATOM 2178 C CA . PRO A 1 276 ? 22.336 17.973 7.764 1.00 39.31 276 PRO A CA 1
ATOM 2179 C C . PRO A 1 276 ? 21.578 16.688 8.118 1.00 39.31 276 PRO A C 1
ATOM 2181 O O . PRO A 1 276 ? 21.059 16.036 7.216 1.00 39.31 276 PRO A O 1
ATOM 2184 N N . ALA A 1 277 ? 21.461 16.342 9.407 1.00 38.41 277 ALA A N 1
ATOM 2185 C CA . ALA A 1 277 ? 20.718 15.166 9.860 1.00 38.41 277 ALA A CA 1
ATOM 2186 C C . ALA A 1 277 ? 19.194 15.283 9.652 1.00 38.41 277 ALA A C 1
ATOM 2188 O O . ALA A 1 277 ? 18.492 14.275 9.664 1.00 38.41 277 ALA A O 1
ATOM 2189 N N . HIS A 1 278 ? 18.683 16.498 9.426 1.00 42.44 278 HIS A N 1
ATOM 2190 C CA . HIS A 1 278 ? 17.260 16.791 9.229 1.00 42.44 278 HIS A CA 1
ATOM 2191 C C . HIS A 1 278 ? 16.906 17.126 7.770 1.00 42.44 278 HIS A C 1
ATOM 2193 O O . HIS A 1 278 ? 15.774 17.512 7.473 1.00 42.44 278 HIS A O 1
ATOM 2199 N N . VAL A 1 279 ? 17.857 16.983 6.841 1.00 42.78 279 VAL A N 1
ATOM 2200 C CA . VAL A 1 279 ? 17.624 17.160 5.404 1.00 42.78 279 VAL A CA 1
ATOM 2201 C C . VAL A 1 279 ? 17.267 15.805 4.803 1.00 42.78 279 VAL A C 1
ATOM 2203 O O . VAL A 1 279 ? 18.134 14.963 4.577 1.00 42.78 279 VAL A O 1
ATOM 2206 N N . THR A 1 280 ? 15.986 15.584 4.513 1.00 41.44 280 THR A N 1
ATOM 2207 C CA . THR A 1 280 ? 15.522 14.357 3.852 1.00 41.44 280 THR A CA 1
ATOM 2208 C C . THR A 1 280 ? 14.968 14.685 2.469 1.00 41.44 280 THR A C 1
ATOM 2210 O O . THR A 1 280 ? 14.104 15.541 2.298 1.00 41.44 280 THR A O 1
ATOM 2213 N N . ARG A 1 281 ? 15.497 14.011 1.437 1.00 46.66 281 ARG A N 1
ATOM 2214 C CA . ARG A 1 281 ? 14.977 14.047 0.052 1.00 46.66 281 ARG A CA 1
ATOM 2215 C C . ARG A 1 281 ? 14.829 15.448 -0.564 1.00 46.66 281 ARG A C 1
ATOM 2217 O O . ARG A 1 281 ? 13.922 15.681 -1.355 1.00 46.66 281 ARG A O 1
ATOM 2224 N N . GLY A 1 282 ? 15.716 16.380 -0.215 1.00 49.53 282 GLY A N 1
ATOM 2225 C CA . GLY A 1 282 ? 15.686 17.740 -0.762 1.00 49.53 282 GLY A CA 1
ATOM 2226 C C . GLY A 1 282 ? 14.574 18.622 -0.191 1.00 49.53 282 GLY A C 1
ATOM 2227 O O . GLY A 1 282 ? 14.277 19.655 -0.781 1.00 49.53 282 GLY A O 1
ATOM 2228 N N . TYR A 1 283 ? 13.984 18.249 0.945 1.00 51.06 283 TYR A N 1
ATOM 2229 C CA . TYR A 1 283 ? 13.081 19.089 1.727 1.00 51.06 283 TYR A CA 1
ATOM 2230 C C . TYR A 1 283 ? 13.644 19.309 3.134 1.00 51.06 283 TYR A C 1
ATOM 2232 O O . TYR A 1 283 ? 14.487 18.548 3.614 1.00 51.06 283 TYR A O 1
ATOM 2240 N N . PHE A 1 284 ? 13.184 20.374 3.782 1.00 57.59 284 PHE A N 1
ATOM 2241 C CA . PHE A 1 284 ? 13.560 20.749 5.136 1.00 57.59 284 PHE A CA 1
ATOM 2242 C C . PHE A 1 284 ? 12.329 21.174 5.934 1.00 57.59 284 PHE A C 1
ATOM 2244 O O . PHE A 1 284 ? 11.578 22.050 5.497 1.00 57.59 284 PHE A O 1
ATOM 2251 N N . ASP A 1 285 ? 12.159 20.577 7.113 1.00 56.78 285 ASP A N 1
ATOM 2252 C CA . ASP A 1 285 ? 11.058 20.884 8.021 1.00 56.78 285 ASP A CA 1
ATOM 2253 C C . ASP A 1 285 ? 11.480 21.932 9.063 1.00 56.78 285 ASP A C 1
ATOM 2255 O O . ASP A 1 285 ? 12.536 21.862 9.710 1.00 56.78 285 ASP A O 1
ATOM 2259 N N . ILE A 1 286 ? 10.637 22.944 9.241 1.00 61.16 286 ILE A N 1
ATOM 2260 C CA . ILE A 1 286 ? 10.850 24.022 10.196 1.00 61.16 286 ILE A CA 1
ATOM 2261 C C . ILE A 1 286 ? 9.616 24.256 11.050 1.00 61.16 286 ILE A C 1
ATOM 2263 O O . ILE A 1 286 ? 8.548 24.596 10.557 1.00 61.16 286 ILE A O 1
ATOM 2267 N N . LYS A 1 287 ? 9.798 24.115 12.365 1.00 58.72 287 LYS A N 1
ATOM 2268 C CA . LYS A 1 287 ? 8.916 24.733 13.348 1.00 58.72 287 LYS A CA 1
ATOM 2269 C C . LYS A 1 287 ? 9.335 26.192 13.476 1.00 58.72 287 LYS A C 1
ATOM 2271 O O . LYS A 1 287 ? 10.491 26.463 13.805 1.00 58.72 287 LYS A O 1
ATOM 2276 N N . LEU A 1 288 ? 8.421 27.109 13.188 1.00 58.06 288 LEU A N 1
ATOM 2277 C CA . LEU A 1 288 ? 8.656 28.534 13.360 1.00 58.06 288 LEU A CA 1
ATOM 2278 C C . LEU A 1 288 ? 8.018 28.985 14.672 1.00 58.06 288 LEU A C 1
ATOM 2280 O O . LEU A 1 288 ? 6.810 28.860 14.865 1.00 58.06 288 LEU A O 1
ATOM 2284 N N . GLU A 1 289 ? 8.842 29.501 15.574 1.00 52.41 289 GLU A N 1
ATOM 2285 C CA . GLU A 1 289 ? 8.414 30.024 16.868 1.00 52.41 289 GLU A CA 1
ATOM 2286 C C . GLU A 1 289 ? 8.759 31.505 16.946 1.00 52.41 289 GLU A C 1
ATOM 2288 O O . GLU A 1 289 ? 9.902 31.896 16.734 1.00 52.41 289 GLU A O 1
ATOM 2293 N N . PHE A 1 290 ? 7.773 32.332 17.253 1.00 54.12 290 PHE A N 1
ATOM 2294 C CA . PHE A 1 290 ? 7.928 33.765 17.413 1.00 54.12 290 PHE A CA 1
ATOM 2295 C C . PHE A 1 290 ? 7.890 34.117 18.897 1.00 54.12 290 PHE A C 1
ATOM 2297 O O . PHE A 1 290 ? 6.988 33.688 19.612 1.00 54.12 290 PHE A O 1
ATOM 2304 N N . LYS A 1 291 ? 8.865 34.901 19.364 1.00 47.97 291 LYS A N 1
ATOM 2305 C CA . LYS A 1 291 ? 8.886 35.409 20.735 1.00 47.97 291 LYS A CA 1
ATOM 2306 C C . LYS A 1 291 ? 8.382 36.850 20.758 1.00 47.97 291 LYS A C 1
ATOM 2308 O O . LYS A 1 291 ? 8.984 37.729 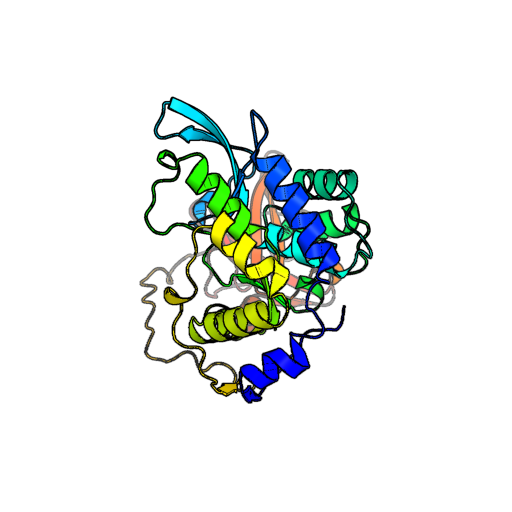20.148 1.00 47.97 291 LYS A O 1
ATOM 2313 N N . GLU A 1 292 ? 7.282 37.084 21.458 1.00 48.56 292 GLU A N 1
ATOM 2314 C CA . GLU A 1 292 ? 6.694 38.407 21.647 1.00 48.56 292 GLU A CA 1
ATOM 2315 C C . GLU A 1 292 ? 7.575 39.281 22.549 1.00 48.56 292 GLU A C 1
ATOM 2317 O O . GLU A 1 292 ? 8.371 38.786 23.353 1.00 48.56 292 GLU A O 1
ATOM 2322 N N . LYS A 1 293 ? 7.406 40.610 22.455 1.00 50.31 293 LYS A N 1
ATOM 2323 C CA . LYS A 1 293 ? 8.096 41.571 23.339 1.00 50.31 293 LYS A CA 1
ATOM 2324 C C . LYS A 1 293 ? 7.792 41.325 24.824 1.00 50.31 293 LYS A C 1
ATOM 2326 O O . LYS A 1 293 ? 8.614 41.674 25.662 1.00 50.31 293 LYS A O 1
ATOM 2331 N N . SER A 1 294 ? 6.649 40.708 25.140 1.00 57.81 294 SER A N 1
ATOM 2332 C CA . SER A 1 294 ? 6.278 40.280 26.497 1.00 57.81 294 SER A CA 1
ATOM 2333 C C . SER A 1 294 ? 7.184 39.180 27.056 1.00 57.81 294 SER A C 1
ATOM 2335 O O . SER A 1 294 ? 7.236 38.981 28.265 1.00 57.81 294 SER A O 1
ATOM 2337 N N . GLY A 1 295 ? 7.912 38.472 26.191 1.00 49.75 295 GLY A N 1
ATOM 2338 C CA . GLY A 1 295 ? 8.689 37.295 26.549 1.00 49.75 295 GLY A CA 1
ATOM 2339 C C . GLY A 1 295 ? 8.004 35.972 26.203 1.00 49.75 295 GLY A C 1
ATOM 2340 O O . GLY A 1 295 ? 8.673 34.938 26.257 1.00 49.75 295 GLY A O 1
ATOM 2341 N N . ASP A 1 296 ? 6.735 35.996 25.796 1.00 46.62 296 ASP A N 1
ATOM 2342 C CA . ASP A 1 296 ? 5.971 34.797 25.448 1.00 46.62 296 ASP A CA 1
ATOM 2343 C C . ASP A 1 296 ? 6.395 34.232 24.094 1.00 46.62 296 ASP A C 1
ATOM 2345 O O . ASP A 1 296 ? 6.665 34.971 23.150 1.00 46.62 296 ASP A O 1
ATOM 2349 N N . VAL A 1 297 ? 6.451 32.905 23.984 1.00 49.97 297 VAL A N 1
ATOM 2350 C CA . VAL A 1 297 ? 6.793 32.212 22.736 1.00 49.97 297 VAL A CA 1
ATOM 2351 C C . VAL A 1 297 ? 5.524 31.622 22.134 1.00 49.97 297 VAL A C 1
ATOM 2353 O O . VAL A 1 297 ? 4.874 30.779 22.747 1.00 49.97 297 VAL A O 1
ATOM 2356 N N . ARG A 1 298 ? 5.188 32.033 20.913 1.00 49.16 298 ARG A N 1
ATOM 2357 C CA . ARG A 1 298 ? 4.077 31.490 20.129 1.00 49.16 298 ARG A CA 1
ATOM 2358 C C . ARG A 1 298 ? 4.604 30.654 18.977 1.00 49.16 298 ARG A C 1
ATOM 2360 O O . ARG A 1 298 ? 5.508 31.065 18.255 1.00 49.16 298 ARG A O 1
ATOM 2367 N N . THR A 1 299 ? 4.021 29.476 18.778 1.00 56.22 299 THR A N 1
ATOM 2368 C CA . THR A 1 299 ? 4.285 28.698 17.562 1.00 56.22 299 THR A CA 1
ATOM 2369 C C . THR A 1 299 ? 3.492 29.321 16.421 1.00 56.22 299 THR A C 1
ATOM 2371 O O . THR A 1 299 ? 2.270 29.391 16.495 1.00 56.22 299 THR A O 1
ATOM 2374 N N . VAL A 1 300 ? 4.195 29.784 15.390 1.00 56.50 300 VAL A N 1
ATOM 2375 C CA . VAL A 1 300 ? 3.595 30.353 14.177 1.00 56.50 300 VAL A CA 1
ATOM 2376 C C . VAL A 1 300 ? 3.059 29.232 13.291 1.00 56.50 300 VAL A C 1
ATOM 2378 O O . VAL A 1 300 ? 1.952 29.316 12.775 1.00 56.50 300 VAL A O 1
ATOM 2381 N N . GLY A 1 301 ? 3.836 28.160 13.145 1.00 53.03 301 GLY A N 1
ATOM 2382 C CA . GLY A 1 301 ? 3.451 27.024 12.323 1.00 53.03 301 GLY A CA 1
ATOM 2383 C C . GLY A 1 301 ? 4.584 26.031 12.113 1.00 53.03 301 GLY A C 1
ATOM 2384 O O . GLY A 1 301 ? 5.722 26.233 12.553 1.00 53.03 301 GLY A O 1
ATOM 2385 N N . TYR A 1 302 ? 4.244 24.945 11.429 1.00 55.84 302 TYR A N 1
ATOM 2386 C CA . TYR A 1 302 ? 5.176 23.924 10.971 1.00 55.84 302 TYR A CA 1
ATOM 2387 C C . TYR A 1 302 ? 5.174 23.937 9.449 1.00 55.84 302 TYR A C 1
ATOM 2389 O O . TYR A 1 302 ? 4.133 23.738 8.831 1.00 55.84 302 TYR A O 1
ATOM 2397 N N . TYR A 1 303 ? 6.339 24.161 8.854 1.00 59.66 303 TYR A N 1
ATOM 2398 C CA . TYR A 1 303 ? 6.474 24.347 7.418 1.00 59.66 303 TYR A CA 1
ATOM 2399 C C . TYR A 1 303 ? 7.451 23.343 6.837 1.00 59.66 303 TYR A C 1
ATOM 2401 O O . TYR A 1 303 ? 8.505 23.077 7.416 1.00 59.66 303 TYR A O 1
ATOM 2409 N N . ARG A 1 304 ? 7.121 22.839 5.650 1.00 58.38 304 ARG A N 1
ATOM 2410 C CA . ARG A 1 304 ? 8.019 22.030 4.834 1.00 58.38 304 ARG A CA 1
ATOM 2411 C C . ARG A 1 304 ? 8.458 22.837 3.630 1.00 58.38 304 ARG A C 1
ATOM 2413 O O . ARG A 1 304 ? 7.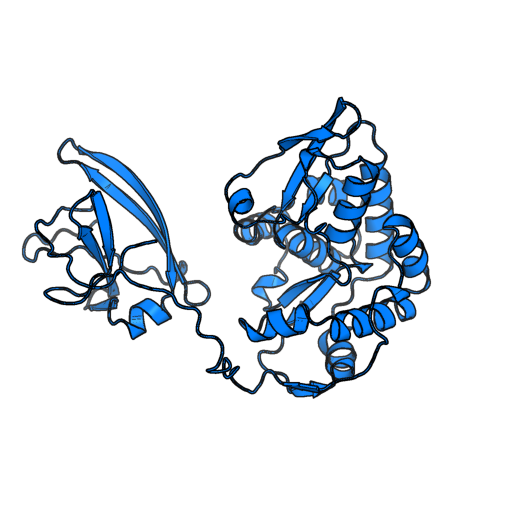636 23.241 2.815 1.00 58.38 304 ARG A O 1
ATOM 2420 N N . LEU A 1 305 ? 9.761 23.035 3.497 1.00 62.72 305 LEU A N 1
ATOM 2421 C CA . LEU A 1 305 ? 10.337 23.836 2.426 1.00 62.72 305 LEU A CA 1
ATOM 2422 C C . LEU A 1 305 ? 11.165 22.959 1.493 1.00 62.72 305 LEU A C 1
ATOM 2424 O O . LEU A 1 305 ? 11.953 22.130 1.944 1.00 62.72 305 LEU A O 1
ATOM 2428 N N . ASN A 1 306 ? 10.999 23.146 0.186 1.00 66.00 306 ASN A N 1
ATOM 2429 C CA . ASN A 1 306 ? 11.803 22.462 -0.820 1.00 66.00 306 ASN A CA 1
ATOM 2430 C C . ASN A 1 306 ? 13.178 23.138 -0.936 1.00 66.00 306 ASN A C 1
ATOM 2432 O O . ASN A 1 306 ? 13.282 24.307 -1.296 1.00 66.00 306 ASN A O 1
ATOM 2436 N N . LEU A 1 307 ? 14.244 22.397 -0.645 1.00 61.22 307 LEU A N 1
ATOM 2437 C CA . LEU A 1 307 ? 15.616 22.892 -0.642 1.00 61.22 307 LEU A CA 1
ATOM 2438 C C . LEU A 1 307 ? 16.060 23.349 -2.037 1.00 61.22 307 LEU A C 1
ATOM 2440 O O . LEU A 1 307 ? 16.735 24.368 -2.148 1.00 61.22 307 LEU A O 1
ATOM 2444 N N . LYS A 1 308 ? 15.654 22.636 -3.095 1.00 61.62 308 LYS A N 1
ATOM 2445 C CA . LYS A 1 308 ? 15.954 23.013 -4.480 1.00 61.62 308 LYS A CA 1
ATOM 2446 C C . LYS A 1 308 ? 15.292 24.344 -4.830 1.00 61.62 308 LYS A C 1
ATOM 2448 O O . LYS A 1 308 ? 15.979 25.235 -5.308 1.00 61.62 308 LYS A O 1
ATOM 2453 N N . ASP A 1 309 ? 14.013 24.520 -4.503 1.00 63.28 309 ASP A N 1
ATOM 2454 C CA . ASP A 1 309 ? 13.306 25.782 -4.758 1.00 63.28 309 ASP A CA 1
ATOM 2455 C C . ASP A 1 309 ? 13.946 26.945 -3.994 1.00 63.28 309 ASP A C 1
ATOM 2457 O O . ASP A 1 309 ? 14.082 28.048 -4.521 1.00 63.28 309 ASP A O 1
ATOM 2461 N N . LEU A 1 310 ? 14.375 26.700 -2.755 1.00 65.06 310 LEU A N 1
ATOM 2462 C CA . LEU A 1 310 ? 15.073 27.691 -1.945 1.00 65.06 310 LEU A CA 1
ATOM 2463 C C . LEU A 1 310 ? 16.464 28.049 -2.511 1.00 65.06 310 LEU A C 1
ATOM 2465 O O . LEU A 1 310 ? 16.867 29.212 -2.433 1.00 65.06 310 LEU A O 1
ATOM 2469 N N . TYR A 1 311 ? 17.190 27.087 -3.091 1.00 59.84 311 TYR A N 1
ATOM 2470 C CA . TYR A 1 311 ? 18.455 27.325 -3.798 1.00 59.84 311 TYR A CA 1
ATOM 2471 C C . TYR A 1 311 ? 18.239 28.076 -5.117 1.00 59.84 311 TYR A C 1
ATOM 2473 O O . TYR A 1 311 ? 18.894 29.093 -5.349 1.00 59.84 311 TYR A O 1
ATOM 2481 N N . ASP A 1 312 ? 17.295 27.621 -5.943 1.00 59.69 312 ASP A N 1
ATOM 2482 C CA . ASP A 1 312 ? 16.982 28.186 -7.260 1.00 59.69 312 ASP A CA 1
ATOM 2483 C C . ASP A 1 312 ? 16.497 29.642 -7.128 1.00 59.69 312 ASP A C 1
ATOM 2485 O O . ASP A 1 312 ? 16.899 30.517 -7.898 1.00 59.69 312 ASP A O 1
ATOM 2489 N N . LYS A 1 313 ? 15.710 29.940 -6.083 1.00 62.06 313 LYS A N 1
ATOM 2490 C CA . LYS A 1 313 ? 15.246 31.299 -5.752 1.00 62.06 313 LYS A CA 1
ATOM 2491 C C . LYS A 1 313 ? 16.278 32.144 -4.995 1.00 62.06 313 LYS A C 1
ATOM 2493 O O . LYS A 1 313 ? 16.005 33.301 -4.683 1.00 62.06 313 LYS A O 1
ATOM 2498 N N . LYS A 1 314 ? 17.468 31.599 -4.711 1.00 65.25 314 LYS A N 1
ATOM 2499 C CA . LYS A 1 314 ? 18.552 32.255 -3.952 1.00 65.25 314 LYS A CA 1
ATOM 2500 C C . LYS A 1 314 ? 18.118 32.736 -2.559 1.00 65.25 314 LYS A C 1
ATOM 2502 O O . LYS A 1 314 ? 18.581 33.765 -2.069 1.00 65.25 314 LYS A O 1
ATOM 2507 N N . PHE A 1 315 ? 17.226 31.989 -1.914 1.00 65.25 315 PHE A N 1
ATOM 2508 C CA . PHE A 1 315 ? 16.746 32.268 -0.556 1.00 65.25 315 PHE A CA 1
ATOM 2509 C C . PHE A 1 315 ? 17.655 31.680 0.529 1.00 65.25 315 PHE A C 1
ATOM 2511 O O . PHE A 1 315 ? 17.538 32.040 1.701 1.00 65.25 315 PHE A O 1
ATOM 2518 N N . LEU A 1 316 ? 18.581 30.803 0.133 1.00 59.00 316 LEU A N 1
ATOM 2519 C CA . LEU A 1 316 ? 19.608 30.232 0.996 1.00 59.00 316 LEU A CA 1
ATOM 2520 C C . LEU A 1 316 ? 20.932 30.975 0.811 1.00 59.00 316 LEU A C 1
ATOM 2522 O O . LEU A 1 316 ? 21.488 31.023 -0.284 1.00 59.00 316 LEU A O 1
ATOM 2526 N N . GLY A 1 317 ? 21.451 31.534 1.901 1.00 57.38 317 GLY A N 1
ATOM 2527 C CA . GLY A 1 317 ? 22.812 32.060 1.977 1.00 57.38 317 GLY A CA 1
ATOM 2528 C C . GLY A 1 317 ? 23.761 31.029 2.583 1.00 57.38 317 GLY A C 1
ATOM 2529 O O . GLY A 1 317 ? 23.350 30.217 3.407 1.00 57.38 317 GLY A O 1
ATOM 2530 N N . ARG A 1 318 ? 25.044 31.066 2.214 1.00 47.78 318 ARG A N 1
ATOM 2531 C CA . ARG A 1 318 ? 26.102 30.301 2.889 1.00 47.78 318 ARG A CA 1
ATOM 2532 C C . ARG A 1 318 ? 27.057 31.274 3.561 1.00 47.78 318 ARG A C 1
ATOM 2534 O O . ARG A 1 318 ? 27.506 32.221 2.923 1.00 47.78 318 ARG A O 1
ATOM 2541 N N . ASP A 1 319 ? 27.368 31.041 4.826 1.00 54.66 319 ASP A N 1
ATOM 2542 C CA . ASP A 1 319 ? 28.400 31.781 5.545 1.00 54.66 319 ASP A CA 1
ATOM 2543 C C . ASP A 1 319 ? 29.375 30.833 6.253 1.00 54.66 319 ASP A C 1
ATOM 2545 O O . ASP A 1 319 ? 29.292 29.612 6.106 1.00 54.66 319 ASP A O 1
ATOM 2549 N N . ALA A 1 320 ? 30.314 31.395 7.018 1.00 42.19 320 ALA A N 1
ATOM 2550 C CA . ALA A 1 320 ? 31.319 30.626 7.751 1.00 42.19 320 ALA A CA 1
ATOM 2551 C C . ALA A 1 320 ? 30.723 29.654 8.787 1.00 42.19 320 ALA A C 1
ATOM 2553 O O . ALA A 1 320 ? 31.425 28.757 9.245 1.00 42.19 320 ALA A O 1
ATOM 2554 N N . LYS A 1 321 ? 29.448 29.823 9.166 1.00 43.38 321 LYS A N 1
ATOM 2555 C CA . LYS A 1 321 ? 28.767 28.966 10.137 1.00 43.38 321 LYS A CA 1
ATOM 2556 C C . LYS A 1 321 ? 27.883 27.915 9.465 1.00 43.38 321 LYS A C 1
ATOM 2558 O O . LYS A 1 321 ? 27.673 26.871 10.063 1.00 43.38 321 LYS A O 1
ATOM 2563 N N . GLY A 1 322 ? 27.388 28.134 8.245 1.00 48.31 322 GLY A N 1
ATOM 2564 C CA . GLY A 1 322 ? 26.640 27.118 7.501 1.00 48.31 322 GLY A CA 1
ATOM 2565 C C . GLY A 1 322 ? 25.675 27.687 6.464 1.00 48.31 322 GLY A C 1
ATOM 2566 O O . GLY A 1 322 ? 25.843 28.804 5.975 1.00 48.31 322 GLY A O 1
ATOM 2567 N N . LEU A 1 323 ? 24.663 26.893 6.100 1.00 49.62 323 LEU A N 1
ATOM 2568 C CA . LEU A 1 323 ? 23.566 27.338 5.240 1.00 49.62 323 LEU A CA 1
ATOM 2569 C C . LEU A 1 323 ? 22.500 28.054 6.078 1.00 49.62 323 LEU A C 1
ATOM 2571 O O . LEU A 1 323 ? 22.154 27.576 7.156 1.00 49.62 323 LEU A O 1
ATOM 2575 N N . ARG A 1 324 ? 21.986 29.179 5.577 1.00 57.28 324 ARG A N 1
ATOM 2576 C CA . ARG A 1 324 ? 21.072 30.089 6.271 1.00 57.28 324 ARG A CA 1
ATOM 2577 C C . ARG A 1 324 ? 19.847 30.390 5.411 1.00 57.28 324 ARG A C 1
ATOM 2579 O O . ARG A 1 324 ? 19.996 30.818 4.271 1.00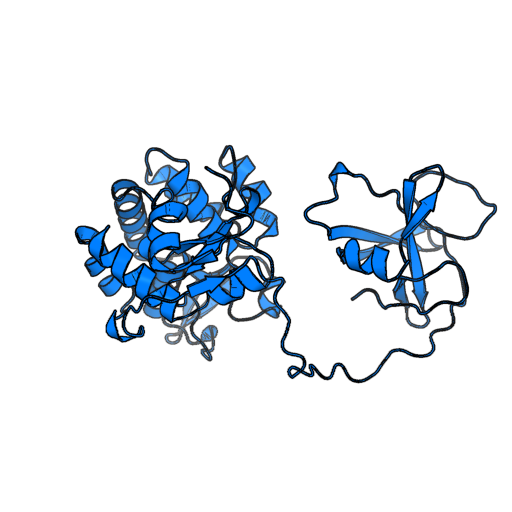 57.28 324 ARG A O 1
ATOM 2586 N N . LEU A 1 325 ? 18.657 30.238 5.988 1.00 60.81 325 LEU A N 1
ATOM 2587 C CA . LEU A 1 325 ? 17.380 30.682 5.419 1.00 60.81 325 LEU A CA 1
ATOM 2588 C C . LEU A 1 325 ? 16.911 31.967 6.119 1.00 60.81 325 LEU A C 1
ATOM 2590 O O . LEU A 1 325 ? 16.964 32.031 7.348 1.00 60.81 325 LEU A O 1
ATOM 2594 N N . LEU A 1 326 ? 16.455 32.960 5.349 1.00 63.94 326 LEU A N 1
ATOM 2595 C CA . LEU A 1 326 ? 15.954 34.243 5.858 1.00 63.94 326 LEU A CA 1
ATOM 2596 C C . LEU A 1 326 ? 14.418 34.280 5.838 1.00 63.94 326 LEU A C 1
ATOM 2598 O O . LEU A 1 326 ? 13.812 34.045 4.793 1.00 63.94 326 LEU A O 1
ATOM 2602 N N . ILE A 1 327 ? 13.808 34.610 6.977 1.00 64.81 327 ILE A N 1
ATOM 2603 C CA . ILE A 1 327 ? 12.354 34.746 7.149 1.00 64.81 327 ILE A CA 1
ATOM 2604 C C . ILE A 1 327 ? 12.043 36.187 7.569 1.00 64.81 327 ILE A C 1
ATOM 2606 O O . ILE A 1 327 ? 12.691 36.726 8.465 1.00 64.81 327 ILE A O 1
ATOM 2610 N N . HIS A 1 328 ? 11.048 36.787 6.924 1.00 64.31 328 HIS A N 1
ATOM 2611 C CA . HIS A 1 328 ? 10.574 38.158 7.096 1.00 64.31 328 HIS A CA 1
ATOM 2612 C C . HIS A 1 328 ? 9.131 38.132 7.603 1.00 64.31 328 HIS A C 1
ATOM 2614 O O . HIS A 1 328 ? 8.339 37.312 7.146 1.00 64.31 328 HIS A O 1
ATOM 2620 N N . ARG A 1 329 ? 8.771 39.038 8.512 1.00 61.47 329 ARG A N 1
ATOM 2621 C CA . ARG A 1 329 ? 7.369 39.303 8.866 1.00 61.47 329 ARG A CA 1
ATOM 2622 C C . ARG A 1 329 ? 6.843 40.405 7.950 1.00 61.47 329 ARG A C 1
ATOM 2624 O O . ARG A 1 329 ? 7.535 41.401 7.744 1.00 61.47 329 ARG A O 1
ATOM 2631 N N . THR A 1 330 ? 5.661 40.217 7.383 1.00 63.00 330 THR A N 1
ATOM 2632 C CA . THR A 1 330 ? 5.034 41.174 6.465 1.00 63.00 330 THR A CA 1
ATOM 2633 C C . THR A 1 330 ? 3.920 41.953 7.161 1.00 63.00 330 THR A C 1
ATOM 2635 O O . THR A 1 330 ? 3.489 41.595 8.260 1.00 63.00 330 THR A O 1
ATOM 2638 N N . ASP A 1 331 ? 3.429 43.010 6.510 1.00 54.12 331 ASP A N 1
ATOM 2639 C CA . ASP A 1 331 ? 2.233 43.729 6.953 1.00 54.12 331 ASP A CA 1
ATOM 2640 C C . ASP A 1 331 ? 1.050 42.727 7.009 1.00 54.12 331 ASP A C 1
ATOM 2642 O O . ASP A 1 331 ? 0.763 42.054 6.018 1.00 54.12 331 ASP A O 1
ATOM 2646 N N . GLY A 1 332 ? 0.417 42.567 8.183 1.00 59.97 332 GLY A N 1
ATOM 2647 C CA . GLY A 1 332 ? -0.694 41.622 8.409 1.00 59.97 332 GLY A CA 1
ATOM 2648 C C . GLY A 1 332 ? -0.373 40.334 9.190 1.00 59.97 332 GLY A C 1
ATOM 2649 O O . GLY A 1 332 ? -1.134 39.378 9.088 1.00 59.97 332 GLY A O 1
ATOM 2650 N N . ASP A 1 333 ? 0.728 40.282 9.951 1.00 59.50 333 ASP A N 1
ATOM 2651 C CA . ASP A 1 333 ? 1.135 39.123 10.783 1.00 59.50 333 ASP A CA 1
ATOM 2652 C C . ASP A 1 333 ? 1.424 37.825 10.020 1.00 59.50 333 ASP A C 1
ATOM 2654 O O . ASP A 1 333 ? 1.502 36.738 10.593 1.00 59.50 333 ASP A O 1
ATOM 2658 N N . GLN A 1 334 ? 1.670 37.953 8.722 1.00 60.78 334 GLN A N 1
ATOM 2659 C CA . GLN A 1 334 ? 2.123 36.860 7.878 1.00 60.78 334 GLN A CA 1
ATOM 2660 C C . GLN A 1 334 ? 3.654 36.798 7.835 1.00 60.78 334 GLN A C 1
ATOM 2662 O O . GLN A 1 334 ? 4.361 37.763 8.143 1.00 60.78 334 GLN A O 1
ATOM 2667 N N . PHE A 1 335 ? 4.173 35.633 7.455 1.00 65.19 335 PHE A N 1
ATOM 2668 C CA . PHE A 1 335 ? 5.604 35.380 7.335 1.00 65.19 335 PHE A CA 1
ATOM 2669 C C . PHE A 1 335 ? 5.944 35.029 5.886 1.00 65.19 335 PHE A C 1
ATOM 2671 O O . PHE A 1 335 ? 5.204 34.317 5.211 1.00 65.19 335 PHE A O 1
ATOM 2678 N N . ALA A 1 336 ? 7.078 35.527 5.405 1.00 65.38 336 ALA A N 1
ATOM 2679 C CA . ALA A 1 336 ? 7.560 35.340 4.044 1.00 65.38 336 ALA A CA 1
ATOM 2680 C C . ALA A 1 336 ? 9.062 35.026 4.029 1.00 65.38 336 ALA A C 1
ATOM 2682 O O . ALA A 1 336 ? 9.796 35.370 4.949 1.00 65.38 336 ALA A O 1
ATOM 2683 N N . ILE A 1 337 ? 9.547 34.385 2.972 1.00 69.38 337 ILE A N 1
ATOM 2684 C CA . ILE A 1 337 ? 10.963 34.062 2.759 1.00 69.38 337 ILE A CA 1
ATOM 2685 C C . ILE A 1 337 ? 11.489 34.906 1.600 1.00 69.38 337 ILE A C 1
ATOM 2687 O O . ILE A 1 337 ? 10.812 35.063 0.584 1.00 69.38 337 ILE A O 1
ATOM 2691 N N . GLY A 1 338 ? 12.707 35.435 1.725 1.00 65.75 338 GLY A N 1
ATOM 2692 C CA . GLY A 1 338 ? 13.326 36.206 0.649 1.00 65.75 338 GLY A CA 1
ATOM 2693 C C . GLY A 1 338 ? 14.718 36.748 0.982 1.00 65.75 338 GLY A C 1
ATOM 2694 O O . GLY A 1 338 ? 15.193 36.603 2.112 1.00 65.75 338 GLY A O 1
ATOM 2695 N N . PRO A 1 339 ? 15.408 37.361 0.005 1.00 60.16 339 PRO A N 1
ATOM 2696 C CA . PRO A 1 339 ? 16.786 37.818 0.158 1.00 60.16 339 PRO A CA 1
ATOM 2697 C C . PRO A 1 339 ? 16.927 39.014 1.115 1.00 60.16 339 PRO A C 1
ATOM 2699 O O . PRO A 1 339 ? 15.965 39.674 1.493 1.00 60.16 339 PRO A O 1
ATOM 2702 N N . LYS A 1 340 ? 18.183 39.284 1.488 1.00 52.31 340 LYS A N 1
ATOM 2703 C CA . LYS A 1 340 ? 18.612 40.156 2.593 1.00 52.31 340 LYS A CA 1
ATOM 2704 C C . LYS A 1 340 ? 18.046 41.587 2.525 1.00 52.31 340 LYS A C 1
ATOM 2706 O O . LYS A 1 340 ? 17.543 42.073 3.525 1.00 52.31 340 LYS A O 1
ATOM 2711 N N . LYS A 1 341 ? 18.083 42.257 1.373 1.00 52.44 341 LYS A N 1
ATOM 2712 C CA . LYS A 1 341 ? 17.488 43.591 1.173 1.00 52.44 341 LYS A CA 1
ATOM 2713 C C . LYS A 1 341 ? 17.044 43.721 -0.285 1.00 52.44 341 LYS A C 1
ATOM 2715 O O . LYS A 1 341 ? 17.861 43.512 -1.176 1.00 52.44 341 LYS A O 1
ATOM 2720 N N . ASN A 1 342 ? 15.780 44.081 -0.506 1.00 52.44 342 ASN A N 1
ATOM 2721 C CA . ASN A 1 342 ? 15.217 44.526 -1.793 1.00 52.44 342 ASN A CA 1
ATOM 2722 C C . ASN A 1 342 ? 14.974 43.451 -2.874 1.00 52.44 342 ASN A C 1
ATOM 2724 O O . ASN A 1 342 ? 15.076 43.751 -4.061 1.00 52.44 342 ASN A O 1
ATOM 2728 N N . GLY A 1 343 ? 14.632 42.215 -2.501 1.00 54.44 343 GLY A N 1
ATOM 2729 C CA . GLY A 1 343 ? 14.191 41.202 -3.471 1.00 54.44 343 GLY A CA 1
ATOM 2730 C C . GLY A 1 343 ? 12.778 40.682 -3.200 1.00 54.44 343 GLY A C 1
ATOM 2731 O O . GLY A 1 343 ? 12.214 40.971 -2.145 1.00 54.44 343 GLY A O 1
ATOM 2732 N N . PRO A 1 344 ? 12.193 39.931 -4.149 1.00 54.56 344 PRO A N 1
ATOM 2733 C CA . PRO A 1 344 ? 10.828 39.437 -4.030 1.00 54.56 344 PRO A CA 1
ATOM 2734 C C . PRO A 1 344 ? 10.693 38.511 -2.818 1.00 54.56 344 PRO A C 1
ATOM 2736 O O . PRO A 1 344 ? 11.446 37.545 -2.672 1.00 54.56 344 PRO A O 1
ATOM 2739 N N . LEU A 1 345 ? 9.726 38.821 -1.956 1.00 53.00 345 LEU A N 1
ATOM 2740 C CA . LEU A 1 345 ? 9.323 37.968 -0.844 1.00 53.00 345 LEU A CA 1
ATOM 2741 C C . LEU A 1 345 ? 8.321 36.927 -1.352 1.00 53.00 345 LEU A C 1
ATOM 2743 O O . LEU A 1 345 ? 7.422 37.247 -2.126 1.00 53.00 345 LEU A O 1
ATOM 2747 N N . THR A 1 346 ? 8.478 35.679 -0.922 1.00 62.16 346 THR A N 1
ATOM 2748 C CA . THR A 1 346 ? 7.499 34.610 -1.153 1.00 62.16 346 THR A CA 1
ATOM 2749 C C . THR A 1 346 ? 6.792 34.314 0.166 1.00 62.16 346 THR A C 1
ATOM 2751 O O . THR A 1 346 ? 7.493 33.986 1.125 1.00 62.16 346 THR A O 1
ATOM 2754 N N . PRO A 1 347 ? 5.453 34.417 0.250 1.00 60.22 347 PRO A N 1
ATOM 2755 C CA . PRO A 1 347 ? 4.713 34.009 1.440 1.00 60.22 347 PRO A CA 1
ATOM 2756 C C . PRO A 1 347 ? 5.066 32.575 1.826 1.00 60.22 347 PRO A C 1
ATOM 2758 O O . PRO A 1 347 ? 5.247 31.720 0.954 1.00 60.22 347 PRO A O 1
ATOM 2761 N N . ILE A 1 348 ? 5.196 32.316 3.122 1.00 58.25 348 ILE A N 1
ATOM 2762 C CA . ILE A 1 348 ? 5.271 30.944 3.607 1.00 58.25 348 ILE A CA 1
ATOM 2763 C C . ILE A 1 348 ? 3.837 30.393 3.547 1.00 58.25 348 ILE A C 1
ATOM 2765 O O . ILE A 1 348 ? 2.955 31.036 4.117 1.00 58.25 348 ILE A O 1
ATOM 2769 N N . PRO A 1 349 ? 3.594 29.296 2.805 1.00 49.78 349 PRO A N 1
ATOM 2770 C CA . PRO A 1 349 ? 2.258 28.731 2.636 1.00 49.78 349 PRO A CA 1
ATOM 2771 C C . PRO A 1 349 ? 1.634 28.267 3.951 1.00 49.78 349 PRO A C 1
ATOM 2773 O O . PRO A 1 349 ? 2.399 27.880 4.869 1.00 49.78 349 PRO A O 1
#

Radius of gyration: 24.13 Å; chains: 1; bounding box: 60×68×50 Å

pLDDT: mean 71.43, std 22.32, range [22.31, 98.0]